Protein AF-A0A1R2AS81-F1 (afdb_monomer)

Secondary structure (DSSP, 8-state):
----SSTT--SPP-EEETTTTT-EE-HHHHHHHHHHHHHTT----EEEPPP---HHHHHHHHHHHHHHHHHHHHHHHHHHHHHHHHHHHHHHHHHHHHHHHHHHHHHHHHHHT-SS--HHHHHHHHHHHH----PPPP------------------------HHHHHHHH----PPPSS---EEEE-TTS-EEEE-

pLDDT: mean 86.18, std 10.72, range [48.91, 97.81]

Structure (mmCIF, N/CA/C/O backbone):
data_AF-A0A1R2AS81-F1
#
_entry.id   AF-A0A1R2AS81-F1
#
loop_
_atom_site.group_PDB
_atom_site.id
_atom_site.type_symbol
_atom_site.label_atom_id
_atom_site.label_alt_id
_atom_site.label_comp_id
_atom_site.label_asym_id
_atom_site.label_entity_id
_atom_site.label_seq_id
_atom_site.pdbx_PDB_ins_code
_atom_site.Cartn_x
_atom_site.Cartn_y
_atom_site.Cartn_z
_atom_site.occupancy
_atom_site.B_iso_or_equiv
_atom_site.auth_seq_id
_atom_site.auth_comp_id
_atom_site.auth_asym_id
_atom_site.auth_atom_id
_atom_site.pdbx_PDB_model_num
ATOM 1 N N . MET A 1 1 ? 16.088 2.622 -36.276 1.00 65.62 1 MET A N 1
ATOM 2 C CA . MET A 1 1 ? 16.623 1.760 -35.196 1.00 65.62 1 MET A CA 1
ATOM 3 C C . MET A 1 1 ? 17.604 0.795 -35.825 1.00 65.62 1 MET A C 1
ATOM 5 O O . MET A 1 1 ? 17.347 0.363 -36.943 1.00 65.62 1 MET A O 1
ATOM 9 N N . PHE A 1 2 ? 18.716 0.503 -35.151 1.00 79.81 2 PHE A N 1
ATOM 10 C CA . PHE A 1 2 ? 19.647 -0.520 -35.619 1.00 79.81 2 PHE A CA 1
ATOM 11 C C . PHE A 1 2 ? 18.946 -1.878 -35.665 1.00 79.81 2 PHE A C 1
ATOM 13 O O . PHE A 1 2 ? 18.106 -2.166 -34.812 1.00 79.81 2 PHE A O 1
ATOM 20 N N . LYS A 1 3 ? 19.275 -2.684 -36.672 1.00 89.62 3 LYS A N 1
ATOM 21 C CA . LYS A 1 3 ? 18.753 -4.041 -36.827 1.00 89.62 3 LYS A CA 1
ATOM 22 C C . LYS A 1 3 ? 19.855 -5.038 -36.509 1.00 89.62 3 LYS A C 1
ATOM 24 O O . LYS A 1 3 ? 21.033 -4.740 -36.710 1.00 89.62 3 LYS A O 1
ATOM 29 N N . CYS A 1 4 ? 19.469 -6.203 -36.002 1.00 92.19 4 CYS A N 1
ATOM 30 C CA . CYS A 1 4 ? 20.394 -7.319 -35.929 1.00 92.19 4 CYS A CA 1
ATOM 31 C C . CYS A 1 4 ? 20.852 -7.692 -37.350 1.00 92.19 4 CYS A C 1
ATOM 33 O O . CYS A 1 4 ? 20.060 -7.680 -38.289 1.00 92.19 4 CYS A O 1
ATOM 35 N N . SER A 1 5 ? 22.138 -7.998 -37.497 1.00 92.12 5 SER A N 1
ATOM 36 C CA . SER A 1 5 ? 22.782 -8.305 -38.781 1.00 92.12 5 SER A CA 1
ATOM 37 C C . SER A 1 5 ? 22.459 -9.717 -39.271 1.00 92.12 5 SER A C 1
ATOM 39 O O . SER A 1 5 ? 22.736 -10.058 -40.416 1.00 92.12 5 SER A O 1
ATOM 41 N N . THR A 1 6 ? 21.860 -10.547 -38.416 1.00 92.38 6 THR A N 1
ATOM 42 C CA . THR A 1 6 ? 21.381 -11.875 -38.792 1.00 92.38 6 THR A CA 1
ATOM 43 C C . THR A 1 6 ? 20.080 -11.759 -39.574 1.00 92.38 6 THR A C 1
ATOM 45 O O . THR A 1 6 ? 19.129 -11.102 -39.144 1.00 92.38 6 THR A O 1
ATOM 48 N N . PHE A 1 7 ? 20.036 -12.427 -40.726 1.00 90.62 7 PHE A N 1
ATOM 49 C CA . PHE A 1 7 ? 18.880 -12.440 -41.614 1.00 90.62 7 PHE A CA 1
ATOM 50 C C . PHE A 1 7 ? 17.597 -12.841 -40.865 1.00 90.62 7 PHE A C 1
ATOM 52 O O . PHE A 1 7 ? 17.599 -13.793 -40.089 1.00 90.62 7 PHE A O 1
ATOM 59 N N . LYS A 1 8 ? 16.506 -12.094 -41.091 1.00 90.56 8 LYS A N 1
ATOM 60 C CA . LYS A 1 8 ? 15.182 -12.264 -40.450 1.00 90.56 8 LYS A CA 1
ATOM 61 C C . LYS A 1 8 ? 15.131 -12.094 -38.920 1.00 90.56 8 LYS A C 1
ATOM 63 O O . LYS A 1 8 ? 14.069 -12.295 -38.336 1.00 90.56 8 LYS A O 1
ATOM 68 N N . CYS A 1 9 ? 16.205 -11.665 -38.257 1.00 93.06 9 CYS A N 1
ATOM 69 C CA . CYS A 1 9 ? 16.146 -11.357 -36.830 1.00 93.06 9 CYS A CA 1
ATOM 70 C C . CYS A 1 9 ? 15.523 -9.971 -36.583 1.00 93.06 9 CYS A C 1
ATOM 72 O O . CYS A 1 9 ? 16.004 -8.957 -37.093 1.00 93.06 9 CYS A O 1
ATOM 74 N N . LEU A 1 10 ? 14.452 -9.929 -35.784 1.00 91.81 10 LEU A N 1
ATOM 75 C CA . LEU A 1 10 ? 13.749 -8.695 -35.402 1.00 91.81 10 LEU A CA 1
ATOM 76 C C . LEU A 1 10 ? 14.168 -8.161 -34.024 1.00 91.81 10 LEU A C 1
ATOM 78 O O . LEU A 1 10 ? 13.753 -7.069 -33.638 1.00 91.81 10 LEU A O 1
ATOM 82 N N . GLU A 1 11 ? 14.978 -8.912 -33.275 1.00 92.12 11 GLU A N 1
ATOM 83 C CA . GLU A 1 11 ? 15.419 -8.491 -31.948 1.00 92.12 11 GLU A CA 1
ATOM 84 C C . GLU A 1 11 ? 16.391 -7.301 -32.032 1.00 92.12 11 GLU A C 1
ATOM 86 O O . GLU A 1 11 ? 17.233 -7.233 -32.939 1.00 92.12 11 GLU A O 1
ATOM 91 N N . PRO A 1 12 ? 16.317 -6.356 -31.076 1.00 89.19 12 PRO A N 1
ATOM 92 C CA . PRO A 1 12 ? 17.224 -5.223 -31.046 1.00 89.19 12 PRO A CA 1
ATOM 93 C C . PRO A 1 12 ? 18.659 -5.704 -30.786 1.00 89.19 12 PRO A C 1
ATOM 95 O O . PRO A 1 12 ? 18.894 -6.523 -29.889 1.00 89.19 12 PRO A O 1
ATOM 98 N N . PRO A 1 13 ? 19.647 -5.205 -31.544 1.00 91.75 13 PRO A N 1
ATOM 99 C CA . PRO A 1 13 ? 21.028 -5.558 -31.295 1.00 91.75 13 PRO A CA 1
ATOM 100 C C . PRO A 1 13 ? 21.522 -4.913 -29.997 1.00 91.75 13 PRO A C 1
ATOM 102 O O . PRO A 1 13 ? 21.168 -3.780 -29.670 1.00 91.75 13 PRO A O 1
ATOM 105 N N . ILE A 1 14 ? 22.385 -5.632 -29.286 1.00 91.44 14 ILE A N 1
ATOM 106 C CA . ILE A 1 14 ? 22.977 -5.213 -28.002 1.00 91.44 14 ILE A CA 1
ATOM 107 C C . ILE A 1 14 ? 24.510 -5.334 -27.985 1.00 91.44 14 ILE A C 1
ATOM 109 O O . ILE A 1 14 ? 25.175 -4.721 -27.147 1.00 91.44 14 ILE A O 1
ATOM 113 N N . LYS A 1 15 ? 25.077 -6.120 -28.908 1.00 92.69 15 LYS A N 1
ATOM 114 C CA . LYS A 1 15 ? 26.510 -6.388 -29.031 1.00 92.69 15 LYS A CA 1
ATOM 115 C C . LYS A 1 15 ? 26.978 -6.074 -30.445 1.00 92.69 15 LYS A C 1
ATOM 117 O O . LYS A 1 15 ? 26.226 -6.237 -31.402 1.00 92.69 15 LYS A O 1
ATOM 122 N N . GLN A 1 16 ? 28.224 -5.646 -30.557 1.00 93.88 16 GLN A N 1
ATOM 123 C CA . GLN A 1 16 ? 28.885 -5.307 -31.811 1.00 93.88 16 GLN A CA 1
ATOM 124 C C . GLN A 1 16 ? 30.166 -6.130 -31.938 1.00 93.88 16 GLN A C 1
ATOM 126 O O . GLN A 1 16 ? 30.978 -6.134 -31.012 1.00 93.88 16 GLN A O 1
ATOM 131 N N . CYS A 1 17 ? 30.347 -6.834 -33.055 1.00 93.44 17 CYS A N 1
ATOM 132 C CA . CYS A 1 17 ? 31.600 -7.528 -33.354 1.00 93.44 17 CYS A CA 1
ATOM 133 C C . CYS A 1 17 ? 32.583 -6.536 -33.980 1.00 93.44 17 CYS A C 1
ATOM 135 O O . CYS A 1 17 ? 32.295 -5.966 -35.031 1.00 93.44 17 CYS A O 1
ATOM 137 N N . SER A 1 18 ? 33.748 -6.324 -33.365 1.00 90.19 18 SER A N 1
ATOM 138 C CA . SER A 1 18 ? 34.731 -5.364 -33.890 1.00 90.19 18 SER A CA 1
ATOM 139 C C . SER A 1 18 ? 35.487 -5.861 -35.121 1.00 90.19 18 SER A C 1
ATOM 141 O O . SER A 1 18 ? 36.139 -5.065 -35.783 1.00 90.19 18 SER A O 1
ATOM 143 N N . ILE A 1 19 ? 35.426 -7.161 -35.415 1.00 90.69 19 ILE A N 1
ATOM 144 C CA . ILE A 1 19 ? 36.187 -7.789 -36.505 1.00 90.69 19 ILE A CA 1
ATOM 145 C C . ILE A 1 19 ? 35.316 -7.939 -37.759 1.00 90.69 19 ILE A C 1
ATOM 147 O O . ILE A 1 19 ? 35.759 -7.647 -38.867 1.00 90.69 19 ILE A O 1
ATOM 151 N N . CYS A 1 20 ? 34.032 -8.268 -37.603 1.00 89.44 20 CYS A N 1
ATOM 152 C CA . CYS A 1 20 ? 33.093 -8.392 -38.720 1.00 89.44 20 CYS A CA 1
ATOM 153 C C . CYS A 1 20 ? 32.466 -7.057 -39.124 1.00 89.44 20 CYS A C 1
ATOM 155 O O . CYS A 1 20 ? 31.246 -6.913 -39.074 1.00 89.44 20 CYS A O 1
ATOM 157 N N . ARG A 1 21 ? 33.293 -6.080 -39.522 1.00 85.81 21 ARG A N 1
ATOM 158 C CA . ARG A 1 21 ? 32.847 -4.753 -39.996 1.00 85.81 21 ARG A CA 1
ATOM 159 C C . ARG A 1 21 ? 31.787 -4.131 -39.087 1.00 85.81 21 ARG A C 1
ATOM 161 O O . ARG A 1 21 ? 30.775 -3.625 -39.565 1.00 85.81 21 ARG A O 1
ATOM 168 N N . GLU A 1 22 ? 31.995 -4.225 -37.775 1.00 84.75 22 GLU A N 1
ATOM 169 C CA . GLU A 1 22 ? 31.086 -3.618 -36.806 1.00 84.75 22 GLU A CA 1
ATOM 170 C C . GLU A 1 22 ? 29.649 -4.181 -36.824 1.00 84.75 22 GLU A C 1
ATOM 172 O O . GLU A 1 22 ? 28.707 -3.518 -36.383 1.00 84.75 22 GLU A O 1
ATOM 177 N N . ALA A 1 23 ? 29.468 -5.424 -37.282 1.00 91.19 23 ALA A N 1
ATOM 178 C CA . ALA A 1 23 ? 28.167 -6.078 -37.329 1.00 91.19 23 ALA A CA 1
ATOM 179 C C . ALA A 1 23 ? 27.506 -6.152 -35.940 1.00 91.19 23 ALA A C 1
ATOM 181 O O . ALA A 1 23 ? 28.130 -6.473 -34.921 1.00 91.19 23 ALA A O 1
ATOM 182 N N . LEU A 1 24 ? 26.210 -5.842 -35.919 1.00 93.50 24 LEU A N 1
ATOM 183 C CA . LEU A 1 24 ? 25.387 -5.705 -34.721 1.00 93.50 24 LEU A CA 1
ATOM 184 C C . LEU A 1 24 ? 24.537 -6.955 -34.494 1.00 93.50 24 LEU A C 1
ATOM 186 O O . LEU A 1 24 ? 23.825 -7.394 -35.397 1.00 93.50 24 LEU A O 1
ATOM 190 N N . PHE A 1 25 ? 24.544 -7.498 -33.280 1.00 93.75 25 PHE A N 1
ATOM 191 C CA . PHE A 1 25 ? 23.861 -8.747 -32.946 1.00 93.75 25 PHE A CA 1
ATOM 192 C C . PHE A 1 25 ? 23.022 -8.619 -31.672 1.00 93.75 25 PHE A C 1
ATOM 194 O O . PHE A 1 25 ? 23.404 -7.941 -30.712 1.00 93.75 25 PHE A O 1
ATOM 201 N N . CYS A 1 26 ? 21.857 -9.275 -31.654 1.00 94.56 26 CYS A N 1
ATOM 202 C CA . CYS A 1 26 ? 21.110 -9.512 -30.418 1.00 94.56 26 CYS A CA 1
ATOM 203 C C . CYS A 1 26 ? 21.796 -10.610 -29.584 1.00 94.56 26 CYS A C 1
ATOM 205 O O . CYS A 1 26 ? 22.749 -11.245 -30.044 1.00 94.56 26 CYS A O 1
ATOM 207 N N . ASN A 1 27 ? 21.317 -10.872 -28.363 1.00 92.81 27 ASN A N 1
ATOM 208 C CA . ASN A 1 27 ? 21.896 -11.912 -27.501 1.00 92.81 27 ASN A CA 1
ATOM 209 C C . ASN A 1 27 ? 21.927 -13.290 -28.180 1.00 92.81 27 ASN A C 1
ATOM 211 O O . ASN A 1 27 ? 22.965 -13.946 -28.154 1.00 92.81 27 ASN A O 1
ATOM 215 N N . LYS A 1 28 ? 20.826 -13.692 -28.827 1.00 94.56 28 LYS A N 1
ATOM 216 C CA . LYS A 1 28 ? 20.700 -15.002 -29.485 1.00 94.56 28 LYS A CA 1
ATOM 217 C C . LYS A 1 28 ? 21.646 -15.127 -30.676 1.00 94.56 28 LYS A C 1
ATOM 219 O O . LYS A 1 28 ? 22.467 -16.034 -30.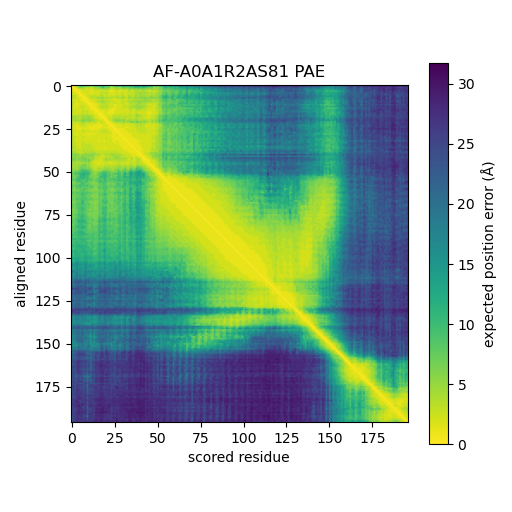741 1.00 94.56 28 LYS A O 1
ATOM 224 N N . CYS A 1 29 ? 21.595 -14.153 -31.578 1.00 95.69 29 CYS A N 1
ATOM 225 C CA . CYS A 1 29 ? 22.422 -14.137 -32.779 1.00 95.69 29 CYS A CA 1
ATOM 226 C C . CYS A 1 29 ? 23.917 -13.960 -32.490 1.00 95.69 29 CYS A C 1
ATOM 228 O O . CYS A 1 29 ? 24.741 -14.340 -33.314 1.00 95.69 29 CYS A O 1
ATOM 230 N N . THR A 1 30 ? 24.281 -13.424 -31.319 1.00 93.44 30 THR A N 1
ATOM 231 C CA . THR A 1 30 ? 25.682 -13.371 -30.882 1.00 93.44 30 THR A CA 1
ATOM 232 C C . THR A 1 30 ? 26.263 -14.773 -30.706 1.00 93.44 30 THR A C 1
ATOM 234 O O . THR A 1 30 ? 27.430 -14.965 -31.018 1.00 93.44 30 THR A O 1
ATOM 237 N N . ILE A 1 31 ? 25.484 -15.737 -30.203 1.00 93.31 31 ILE A N 1
ATOM 238 C CA . ILE A 1 31 ? 25.955 -17.116 -29.988 1.00 93.31 31 ILE A CA 1
ATOM 239 C C . ILE A 1 31 ? 26.241 -17.768 -31.342 1.00 93.31 31 ILE A C 1
ATOM 241 O O . ILE A 1 31 ? 27.374 -18.138 -31.604 1.00 93.31 31 ILE A O 1
ATOM 245 N N . ILE A 1 32 ? 25.265 -17.732 -32.253 1.00 94.12 32 ILE A N 1
ATOM 246 C CA . ILE A 1 32 ? 25.407 -18.265 -33.619 1.00 94.12 32 ILE A CA 1
ATOM 247 C C . ILE A 1 32 ? 26.613 -17.640 -34.336 1.00 94.12 32 ILE A C 1
ATOM 249 O O . ILE A 1 32 ? 27.376 -18.307 -35.027 1.00 94.12 32 ILE A O 1
ATOM 253 N N . HIS A 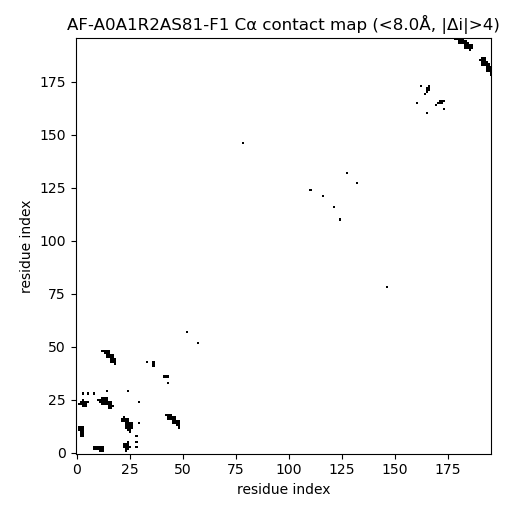1 33 ? 26.806 -16.330 -34.169 1.00 94.06 33 HIS A N 1
ATOM 254 C CA . HIS A 1 33 ? 27.932 -15.641 -34.784 1.00 94.06 33 HIS A CA 1
ATOM 255 C C . HIS A 1 33 ? 29.284 -16.019 -34.157 1.00 94.06 33 HIS A C 1
ATOM 257 O O . HIS A 1 33 ? 30.285 -16.060 -34.870 1.00 94.06 33 HIS A O 1
ATOM 263 N N . LYS A 1 34 ? 29.327 -16.310 -32.850 1.00 92.50 34 LYS A N 1
ATOM 264 C CA . LYS A 1 34 ? 30.527 -16.835 -32.183 1.00 92.50 34 LYS A CA 1
ATOM 265 C C . LYS A 1 34 ? 30.913 -18.197 -32.735 1.00 92.50 34 LYS A C 1
ATOM 267 O O . LYS A 1 34 ? 32.087 -18.391 -33.023 1.00 92.50 34 LYS A O 1
ATOM 272 N N . ASP A 1 35 ? 29.945 -19.090 -32.908 1.00 94.06 35 ASP A N 1
ATOM 273 C CA . ASP A 1 35 ? 30.190 -20.445 -33.410 1.00 94.06 35 ASP A CA 1
ATOM 274 C C . ASP A 1 35 ? 30.838 -20.395 -34.799 1.00 94.06 35 ASP A C 1
ATOM 276 O O . ASP A 1 35 ? 31.859 -21.035 -35.032 1.00 94.06 35 ASP A O 1
ATOM 280 N N . LYS A 1 36 ? 30.364 -19.490 -35.665 1.00 93.75 36 LYS A N 1
ATOM 281 C CA . LYS A 1 36 ? 30.992 -19.227 -36.966 1.00 93.75 36 LYS A CA 1
ATOM 282 C C . LYS A 1 36 ? 32.462 -18.789 -36.854 1.00 93.75 36 LYS A C 1
ATOM 284 O O . LYS A 1 36 ? 33.307 -19.273 -37.600 1.00 93.75 36 LYS A O 1
ATOM 289 N N . HIS A 1 37 ? 32.789 -17.888 -35.926 1.00 93.56 37 HIS A N 1
ATOM 290 C CA . HIS A 1 37 ? 34.184 -17.493 -35.695 1.00 93.56 37 HIS A CA 1
ATOM 291 C C . HIS A 1 37 ? 35.048 -18.652 -35.171 1.00 93.56 37 HIS A C 1
ATOM 293 O O . HIS A 1 37 ? 36.219 -18.750 -35.540 1.00 93.56 37 HIS A O 1
ATOM 299 N N . PHE A 1 38 ? 34.483 -19.529 -34.332 1.00 91.94 38 PHE A N 1
ATOM 300 C CA . PHE A 1 38 ? 35.168 -20.730 -33.850 1.00 91.94 38 PHE A CA 1
ATOM 301 C C . PHE A 1 38 ? 35.465 -21.715 -34.987 1.00 91.94 38 PHE A C 1
ATOM 303 O O . PHE A 1 38 ? 36.594 -22.198 -35.077 1.00 91.94 38 PHE A O 1
ATOM 310 N N . GLU A 1 39 ? 34.499 -21.967 -35.873 1.00 94.00 39 GLU A N 1
ATOM 311 C CA . GLU A 1 39 ? 34.669 -22.826 -37.054 1.00 94.00 39 GLU A CA 1
ATOM 312 C C . GLU A 1 39 ? 35.743 -22.282 -38.005 1.00 94.00 39 GLU A C 1
ATOM 314 O O . GLU A 1 39 ? 36.623 -23.017 -38.452 1.00 94.00 39 GLU A O 1
ATOM 319 N N . GLU A 1 40 ? 35.728 -20.971 -38.254 1.00 93.44 40 GLU A N 1
ATOM 320 C CA . GLU A 1 40 ? 36.695 -20.287 -39.121 1.00 93.44 40 GLU A CA 1
ATOM 321 C C . GLU A 1 40 ? 38.058 -20.048 -38.437 1.00 93.44 40 GLU A C 1
ATOM 323 O O . GLU A 1 40 ? 38.982 -19.533 -39.066 1.00 93.44 40 GLU A O 1
ATOM 328 N N . LYS A 1 41 ? 38.202 -20.408 -37.151 1.00 92.44 41 LYS A N 1
ATOM 329 C CA . LYS A 1 41 ? 39.384 -20.149 -36.303 1.00 92.44 41 LYS A CA 1
ATOM 330 C C . LYS A 1 41 ? 39.830 -18.683 -36.316 1.00 92.44 41 LYS A C 1
ATOM 332 O O . LYS A 1 41 ? 41.020 -18.376 -36.220 1.00 92.44 41 LYS A O 1
ATOM 337 N N . THR A 1 42 ? 38.878 -17.762 -36.418 1.00 93.12 42 THR A N 1
ATOM 338 C CA . THR A 1 42 ? 39.148 -16.324 -36.417 1.00 93.12 42 THR A CA 1
ATOM 339 C C . THR A 1 42 ? 38.947 -15.739 -35.022 1.00 93.12 42 THR A C 1
ATOM 341 O O . THR A 1 42 ? 38.071 -16.149 -34.261 1.00 93.12 42 THR A O 1
ATOM 344 N N . GLN A 1 43 ? 39.771 -14.753 -34.663 1.00 89.81 43 GLN A N 1
ATOM 345 C CA . GLN A 1 43 ? 39.570 -14.011 -33.420 1.00 89.81 43 GLN A CA 1
ATOM 346 C C . GLN A 1 43 ? 38.287 -13.176 -33.509 1.00 89.81 43 GLN A C 1
ATOM 348 O O . GLN A 1 43 ? 37.917 -12.685 -34.576 1.00 89.81 43 GLN A O 1
ATOM 353 N N . PHE A 1 44 ? 37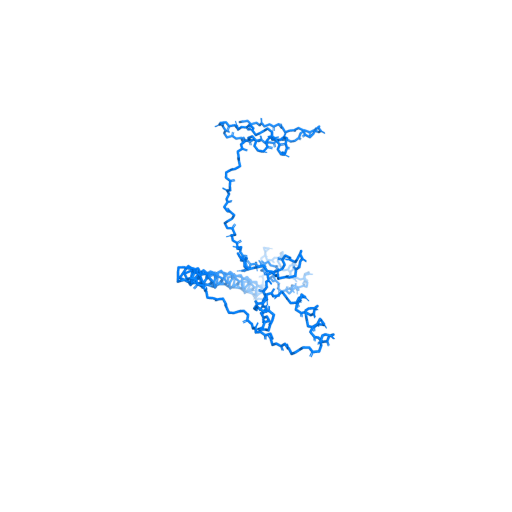.625 -12.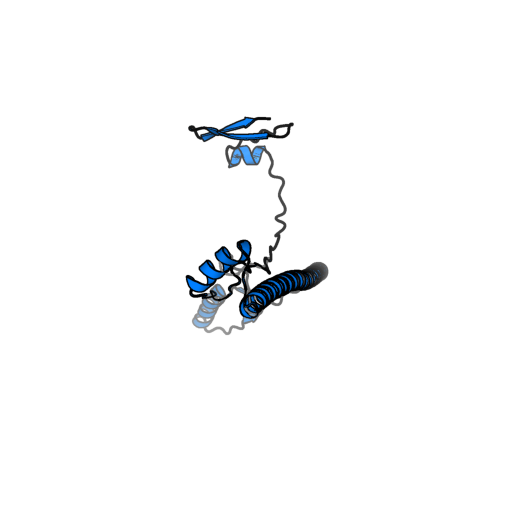977 -32.371 1.00 88.50 44 PHE A N 1
ATOM 354 C CA . PHE A 1 44 ? 36.456 -12.110 -32.260 1.00 88.50 44 PHE A CA 1
ATOM 355 C C . PHE A 1 44 ? 36.492 -11.326 -30.948 1.00 88.50 44 PHE A C 1
ATOM 357 O O . PHE A 1 44 ? 36.893 -11.839 -29.905 1.00 88.50 44 PHE A O 1
ATOM 364 N N . ILE A 1 45 ? 36.027 -10.076 -30.986 1.00 90.12 45 ILE A N 1
ATOM 365 C CA . ILE A 1 45 ? 35.818 -9.257 -29.788 1.00 90.12 45 ILE A CA 1
ATOM 366 C C . ILE A 1 45 ? 34.428 -8.639 -29.890 1.00 90.12 45 ILE A C 1
ATOM 368 O O . ILE A 1 45 ? 34.129 -7.878 -30.813 1.00 90.12 45 ILE A O 1
ATOM 372 N N . PHE A 1 46 ? 33.574 -8.964 -28.920 1.00 89.62 46 PHE A N 1
ATOM 373 C CA . PHE A 1 46 ? 32.267 -8.334 -28.785 1.00 89.62 46 PHE A CA 1
ATOM 374 C C . PHE A 1 46 ? 32.354 -7.159 -27.825 1.00 89.62 46 PHE A C 1
ATOM 376 O O . PHE A 1 46 ? 32.714 -7.322 -26.660 1.00 89.62 46 PHE A O 1
ATOM 383 N N . LYS A 1 47 ? 31.960 -5.983 -28.303 1.00 90.31 47 LYS A N 1
ATOM 384 C CA . LYS A 1 47 ? 31.788 -4.784 -27.482 1.00 90.31 47 LYS A CA 1
ATOM 385 C C . LYS A 1 47 ? 30.302 -4.547 -27.230 1.00 90.31 47 LYS A C 1
ATOM 387 O O . LYS A 1 47 ? 29.455 -4.901 -28.054 1.00 90.31 47 LYS A O 1
ATOM 392 N N . SER A 1 48 ? 29.973 -3.967 -26.079 1.00 86.56 48 SER A N 1
ATOM 393 C CA . SER A 1 48 ? 28.621 -3.473 -25.825 1.00 86.56 48 SER A CA 1
ATOM 394 C C . SER A 1 48 ? 28.342 -2.269 -26.718 1.00 86.56 48 SER A C 1
ATOM 396 O O . SER A 1 48 ? 29.196 -1.395 -26.892 1.00 86.56 48 SER A O 1
ATOM 398 N N . ILE A 1 49 ? 27.141 -2.217 -27.293 1.00 85.94 49 ILE A N 1
ATOM 399 C CA . ILE A 1 49 ? 26.732 -1.061 -28.087 1.00 85.94 49 ILE A CA 1
ATOM 400 C C . ILE A 1 49 ? 26.503 0.106 -27.127 1.00 85.94 49 ILE A C 1
ATOM 402 O O . ILE A 1 49 ? 25.641 0.046 -26.249 1.00 85.94 49 ILE A O 1
ATOM 406 N N . LYS A 1 50 ? 27.271 1.182 -27.298 1.00 79.19 50 LYS A N 1
ATOM 407 C CA . LYS A 1 50 ? 27.036 2.441 -26.591 1.00 79.19 50 LYS A CA 1
ATOM 408 C C . LYS A 1 50 ? 26.096 3.296 -27.430 1.00 79.19 50 LYS A C 1
ATOM 410 O O . LYS A 1 50 ? 26.437 3.696 -28.540 1.00 79.19 50 LYS A O 1
ATOM 415 N N . PHE A 1 51 ? 24.910 3.581 -26.903 1.00 75.56 51 PHE A N 1
ATOM 416 C CA . PHE A 1 51 ? 23.962 4.479 -27.554 1.00 75.56 51 PHE A CA 1
ATOM 417 C C . PHE A 1 51 ? 24.120 5.889 -27.002 1.00 75.56 51 PHE A C 1
ATOM 419 O O . PHE A 1 51 ? 23.840 6.141 -25.832 1.00 75.56 51 PHE A O 1
ATOM 426 N N . ASN A 1 52 ? 24.495 6.823 -27.869 1.00 79.88 52 ASN A N 1
ATOM 427 C CA . ASN A 1 52 ? 24.414 8.240 -27.551 1.00 79.88 52 ASN A CA 1
ATOM 428 C C . ASN A 1 52 ? 23.028 8.747 -27.958 1.00 79.88 52 ASN A C 1
ATOM 430 O O . ASN A 1 52 ? 22.682 8.787 -29.140 1.00 79.88 52 ASN A O 1
ATOM 434 N N . LEU A 1 53 ? 22.207 9.111 -26.974 1.00 80.75 53 LEU A N 1
ATOM 435 C CA . LEU A 1 53 ? 20.969 9.836 -27.244 1.00 80.75 53 LEU A CA 1
ATOM 436 C C . LEU A 1 53 ? 21.310 11.246 -27.735 1.00 80.75 53 LEU A C 1
ATOM 438 O O . LEU A 1 53 ? 22.238 11.879 -27.231 1.00 80.75 53 LEU A O 1
ATOM 442 N N . SER A 1 54 ? 20.531 11.766 -28.686 1.00 89.88 54 SER A N 1
ATOM 443 C CA . SER A 1 54 ? 20.631 13.182 -29.043 1.00 89.88 54 SER A CA 1
ATOM 444 C C . SER A 1 54 ? 20.331 14.053 -27.820 1.00 89.88 54 SER A C 1
ATOM 446 O O . SER A 1 54 ? 19.530 13.663 -26.963 1.00 89.88 54 SER A O 1
ATOM 448 N N . LYS A 1 55 ? 20.927 15.254 -27.753 1.00 92.31 55 LYS A N 1
ATOM 449 C CA . LYS A 1 55 ? 20.707 16.201 -26.642 1.00 92.31 55 LYS A CA 1
ATOM 450 C C . LYS A 1 55 ? 19.211 16.394 -26.357 1.00 92.31 55 LYS A C 1
ATOM 452 O O . LYS A 1 55 ? 18.791 16.260 -25.215 1.00 92.31 55 LYS A O 1
ATOM 457 N N . ALA A 1 56 ? 18.395 16.573 -27.400 1.00 91.38 56 ALA A N 1
ATOM 458 C CA . ALA A 1 56 ? 16.943 16.717 -27.280 1.00 91.38 56 ALA A CA 1
ATOM 459 C C . ALA A 1 56 ? 16.250 15.497 -26.639 1.00 91.38 56 ALA A C 1
ATOM 461 O O . ALA A 1 56 ? 15.418 15.651 -25.743 1.00 91.38 56 ALA A O 1
ATOM 462 N N . ARG A 1 57 ? 16.602 14.269 -27.054 1.00 88.25 57 ARG A N 1
ATOM 463 C CA . ARG A 1 57 ? 16.021 13.040 -26.481 1.00 88.25 57 ARG A CA 1
ATOM 464 C C . ARG A 1 57 ? 16.451 12.831 -25.035 1.00 88.25 57 ARG A C 1
ATOM 466 O O . ARG A 1 57 ? 15.636 12.398 -24.226 1.00 88.25 57 ARG A O 1
ATOM 473 N N . LEU A 1 58 ? 17.703 13.149 -24.713 1.00 91.44 58 LEU A N 1
ATOM 474 C CA . LEU A 1 58 ? 18.220 13.058 -23.353 1.00 91.44 58 LEU A CA 1
ATOM 475 C C . LEU A 1 58 ? 17.526 14.064 -22.425 1.00 91.44 58 LEU A C 1
ATOM 477 O O . LEU A 1 58 ? 17.119 13.689 -21.329 1.00 91.44 58 LEU A O 1
ATOM 481 N N . THR A 1 59 ? 17.328 15.308 -22.874 1.00 93.81 59 THR A N 1
ATOM 482 C CA . THR A 1 59 ? 16.569 16.324 -22.128 1.00 93.81 59 THR A CA 1
ATOM 483 C C . THR A 1 59 ? 15.134 15.868 -21.877 1.00 93.81 59 THR A C 1
ATOM 485 O O . THR A 1 59 ? 14.671 15.919 -20.742 1.00 93.81 59 THR A O 1
ATOM 488 N N . ARG A 1 60 ? 14.447 15.334 -22.897 1.00 92.38 60 ARG A N 1
ATOM 489 C CA . ARG A 1 60 ? 13.086 14.797 -22.738 1.00 92.38 60 ARG A CA 1
ATOM 490 C C . ARG A 1 60 ? 13.031 13.643 -21.737 1.00 92.38 60 ARG A C 1
ATOM 492 O O . ARG A 1 60 ? 12.163 13.633 -20.874 1.00 92.38 60 ARG A O 1
ATOM 499 N N . LEU A 1 61 ? 13.967 12.696 -21.823 1.00 87.81 61 LEU A N 1
ATOM 500 C CA . LEU A 1 61 ? 14.054 11.584 -20.876 1.00 87.81 61 LEU A CA 1
ATOM 501 C C . LEU A 1 61 ? 14.236 12.088 -19.438 1.00 87.81 61 LEU A C 1
ATOM 503 O O . LEU A 1 61 ? 13.529 11.639 -18.544 1.00 87.81 61 LEU A O 1
ATOM 507 N N . ARG A 1 62 ? 15.151 13.039 -19.221 1.00 94.94 62 ARG A N 1
ATOM 508 C CA . ARG A 1 62 ? 15.404 13.627 -17.898 1.00 94.94 62 ARG A CA 1
ATOM 509 C C . ARG A 1 62 ? 14.176 14.340 -17.340 1.00 94.94 62 ARG A C 1
ATOM 511 O O . ARG A 1 62 ? 13.872 14.159 -16.166 1.00 94.94 62 ARG A O 1
ATOM 518 N N . ASN A 1 63 ? 13.458 15.093 -18.172 1.00 94.00 63 ASN A N 1
ATOM 519 C CA . ASN A 1 63 ? 12.226 15.765 -17.760 1.00 94.00 63 ASN A CA 1
ATOM 520 C C . ASN A 1 63 ? 11.146 14.754 -17.356 1.00 94.00 63 ASN A C 1
ATOM 522 O O . ASN A 1 63 ? 10.580 14.887 -16.277 1.00 94.00 63 ASN A O 1
ATOM 526 N N . ASN A 1 64 ? 10.942 13.701 -18.153 1.00 91.88 64 ASN A N 1
ATOM 527 C CA . ASN A 1 64 ? 9.986 12.642 -17.824 1.00 91.88 64 ASN A CA 1
ATOM 528 C C . ASN A 1 64 ? 10.360 11.918 -16.522 1.00 91.88 64 ASN A C 1
ATOM 530 O O . ASN A 1 64 ? 9.501 11.669 -15.686 1.00 91.88 64 ASN A O 1
ATOM 534 N N . ILE A 1 65 ? 11.643 11.590 -16.325 1.00 93.00 65 ILE A N 1
ATOM 535 C CA . ILE A 1 65 ? 12.116 10.966 -15.079 1.00 93.00 65 ILE A CA 1
ATOM 536 C C . ILE A 1 65 ? 11.840 11.886 -13.886 1.00 93.00 65 ILE A C 1
ATOM 538 O O . ILE A 1 65 ? 11.344 11.420 -12.865 1.00 93.00 65 ILE A O 1
ATOM 542 N N . LYS A 1 66 ? 12.123 13.187 -14.015 1.00 97.00 66 LYS A N 1
ATOM 543 C CA . LYS A 1 66 ? 11.851 14.168 -12.958 1.00 97.00 66 LYS A CA 1
ATOM 544 C C . LYS A 1 66 ? 10.362 14.215 -12.608 1.00 97.00 66 LYS A C 1
ATOM 546 O O . LYS A 1 66 ? 10.021 14.205 -11.431 1.00 97.00 66 LYS A O 1
ATOM 551 N N . GLU A 1 67 ? 9.492 14.226 -13.612 1.00 94.44 67 GLU A N 1
ATOM 552 C CA . GLU A 1 67 ? 8.039 14.198 -13.426 1.00 94.44 67 GLU A CA 1
ATOM 553 C C . GLU A 1 67 ? 7.574 12.906 -12.739 1.00 94.44 67 GLU A C 1
ATOM 555 O O . GLU A 1 67 ? 6.810 12.961 -11.777 1.00 94.44 67 GLU A O 1
ATOM 560 N N . PHE A 1 68 ? 8.099 11.745 -13.146 1.00 93.12 68 PHE A N 1
ATOM 561 C CA . PHE A 1 68 ? 7.796 10.479 -12.476 1.00 93.12 68 PHE A CA 1
ATOM 562 C C . PHE A 1 68 ? 8.222 10.477 -11.008 1.00 93.12 68 PHE A C 1
ATOM 564 O O . PHE A 1 68 ? 7.458 10.012 -10.167 1.00 93.12 68 PHE A O 1
ATOM 571 N N . ILE A 1 69 ? 9.397 11.021 -10.680 1.00 95.25 69 ILE A N 1
ATOM 572 C CA . ILE A 1 69 ? 9.850 11.140 -9.287 1.00 95.25 69 ILE A CA 1
ATOM 573 C C . ILE A 1 69 ? 8.884 12.017 -8.481 1.00 95.25 69 ILE A C 1
ATOM 575 O O . ILE A 1 69 ? 8.484 11.626 -7.387 1.00 95.25 69 ILE A O 1
ATOM 579 N N . ILE A 1 70 ? 8.459 13.160 -9.029 1.00 96.25 70 ILE A N 1
ATOM 580 C CA . ILE A 1 70 ? 7.479 14.043 -8.375 1.00 96.25 70 ILE A CA 1
ATOM 581 C C . ILE A 1 70 ? 6.165 13.294 -8.116 1.00 96.25 70 ILE A C 1
ATOM 583 O O . ILE A 1 70 ? 5.643 13.339 -7.004 1.00 96.25 70 ILE A O 1
ATOM 587 N N . ASN A 1 71 ? 5.658 12.557 -9.106 1.00 93.06 71 ASN A N 1
ATOM 588 C CA . ASN A 1 71 ? 4.421 11.787 -8.972 1.00 93.06 71 ASN A CA 1
ATOM 589 C C . ASN A 1 71 ? 4.542 10.660 -7.935 1.00 93.06 71 ASN A C 1
ATOM 591 O O . ASN A 1 71 ? 3.603 10.421 -7.177 1.00 93.06 71 ASN A O 1
ATOM 595 N N . ILE A 1 72 ? 5.699 9.997 -7.856 1.00 92.00 72 ILE A N 1
ATOM 596 C CA . ILE A 1 72 ? 5.981 8.982 -6.832 1.00 92.00 72 ILE A CA 1
ATOM 597 C C . ILE A 1 72 ? 5.963 9.608 -5.432 1.00 92.00 72 ILE A C 1
ATOM 599 O O . ILE A 1 72 ? 5.337 9.055 -4.528 1.00 92.00 72 ILE A O 1
ATOM 603 N N . GLU A 1 73 ? 6.599 10.764 -5.238 1.00 96.31 73 GLU A N 1
ATOM 604 C CA . GLU A 1 73 ? 6.592 11.451 -3.940 1.00 96.31 73 GLU A CA 1
ATOM 605 C C . GLU A 1 73 ? 5.193 11.953 -3.555 1.00 96.31 73 GLU A C 1
ATOM 607 O O . GLU A 1 73 ? 4.770 11.806 -2.406 1.00 96.31 73 GLU A O 1
ATOM 612 N N . LEU A 1 74 ? 4.416 12.463 -4.515 1.00 94.81 74 LEU A N 1
ATOM 613 C CA . LEU A 1 74 ? 3.006 12.796 -4.293 1.00 94.81 74 LEU A CA 1
ATOM 614 C C . LEU A 1 74 ? 2.196 11.568 -3.863 1.00 94.81 74 LEU A C 1
ATOM 616 O O . LEU A 1 74 ? 1.427 11.652 -2.904 1.00 94.81 74 LEU A O 1
ATOM 620 N N . GLN A 1 75 ? 2.400 10.419 -4.511 1.00 92.25 75 GLN A N 1
ATOM 621 C CA . GLN A 1 75 ? 1.712 9.185 -4.145 1.00 92.25 75 GLN A CA 1
ATOM 622 C C . GLN A 1 75 ? 2.082 8.725 -2.731 1.00 92.25 75 GLN A C 1
ATOM 624 O O . GLN A 1 75 ? 1.191 8.363 -1.965 1.00 92.25 75 GLN A O 1
ATOM 629 N N . LYS A 1 76 ? 3.362 8.795 -2.340 1.00 94.00 76 LYS A N 1
ATOM 630 C CA . LYS A 1 76 ? 3.801 8.483 -0.966 1.00 94.00 76 LYS A CA 1
ATOM 631 C C . LYS A 1 76 ? 3.087 9.368 0.056 1.00 94.00 76 LYS A C 1
ATOM 633 O O . LYS A 1 76 ? 2.557 8.860 1.041 1.00 94.00 76 LYS A O 1
ATOM 638 N N . ASN A 1 77 ? 2.989 10.670 -0.212 1.00 95.44 77 ASN A N 1
ATOM 639 C CA . ASN A 1 77 ? 2.273 11.604 0.659 1.00 95.44 77 ASN A CA 1
ATOM 640 C C . ASN A 1 77 ? 0.773 11.295 0.756 1.00 95.44 77 ASN A C 1
ATOM 642 O O . ASN A 1 77 ? 0.192 11.401 1.835 1.00 95.44 77 ASN A O 1
ATOM 646 N N . ASN A 1 78 ? 0.137 10.893 -0.345 1.00 91.38 78 ASN A N 1
ATOM 647 C CA . ASN A 1 78 ? -1.271 10.495 -0.340 1.00 91.38 78 ASN A CA 1
ATOM 648 C C . ASN A 1 78 ? -1.497 9.220 0.482 1.00 91.38 78 ASN A C 1
ATOM 650 O O . ASN A 1 78 ? -2.424 9.181 1.287 1.00 91.38 78 ASN A O 1
ATOM 654 N N . ILE A 1 79 ? -0.616 8.224 0.351 1.00 90.50 79 ILE A N 1
ATOM 655 C CA . ILE A 1 79 ? -0.662 6.996 1.157 1.00 90.50 79 ILE A CA 1
ATOM 656 C C . ILE A 1 79 ? -0.564 7.330 2.651 1.00 90.50 79 ILE A C 1
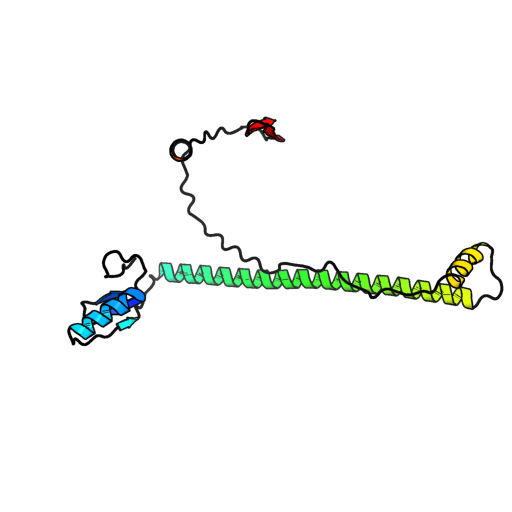ATOM 658 O O . ILE A 1 79 ? -1.369 6.841 3.439 1.00 90.50 79 ILE A O 1
ATOM 662 N N . ILE A 1 80 ? 0.369 8.206 3.039 1.00 94.00 80 ILE A N 1
ATOM 663 C CA . ILE A 1 80 ? 0.523 8.644 4.436 1.00 94.00 80 ILE A CA 1
ATOM 664 C C . ILE A 1 80 ? -0.758 9.321 4.942 1.00 94.00 80 ILE A C 1
ATOM 666 O O . ILE A 1 80 ? -1.224 9.021 6.040 1.00 94.00 80 ILE A O 1
ATOM 670 N N . LYS A 1 81 ? -1.362 10.209 4.143 1.00 93.38 81 LYS A N 1
ATOM 671 C CA . LYS A 1 81 ? -2.612 10.892 4.514 1.00 93.38 81 LYS A CA 1
ATOM 672 C C . LYS A 1 81 ? -3.762 9.911 4.744 1.00 93.38 81 LYS A C 1
ATOM 674 O O . LYS A 1 81 ? -4.488 10.067 5.723 1.00 93.38 81 LYS A O 1
ATOM 679 N N . GLU A 1 82 ? -3.925 8.915 3.877 1.00 91.06 82 GLU A N 1
ATOM 680 C CA . GLU A 1 82 ? -4.969 7.896 4.041 1.00 91.06 82 GLU A CA 1
ATOM 681 C C . GLU A 1 82 ? -4.703 6.989 5.247 1.00 91.06 82 GLU A C 1
ATOM 683 O O . GLU A 1 82 ? -5.613 6.744 6.038 1.00 91.06 82 GLU A O 1
ATOM 688 N N . ALA A 1 83 ? -3.451 6.584 5.474 1.00 91.12 83 ALA A N 1
ATOM 689 C CA . ALA A 1 83 ? -3.074 5.809 6.655 1.00 91.12 83 ALA A CA 1
ATOM 690 C C . ALA A 1 83 ? -3.418 6.549 7.962 1.00 91.12 83 ALA A C 1
ATOM 692 O O . ALA A 1 83 ? 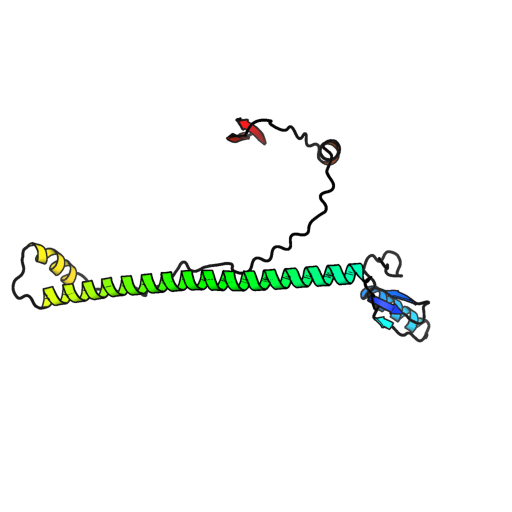-3.990 5.959 8.877 1.00 91.12 83 ALA A O 1
ATOM 693 N N . ILE A 1 84 ? -3.157 7.861 8.030 1.00 94.19 84 ILE A N 1
ATOM 694 C CA . ILE A 1 84 ? -3.514 8.693 9.191 1.00 94.19 84 ILE A CA 1
ATOM 695 C C . ILE A 1 84 ? -5.032 8.731 9.412 1.00 94.19 84 ILE A C 1
ATOM 697 O O . ILE A 1 84 ? -5.485 8.696 10.557 1.00 94.19 84 ILE A O 1
ATOM 701 N N . LYS A 1 85 ? -5.842 8.805 8.348 1.00 90.06 85 LYS A N 1
ATOM 702 C CA . LYS A 1 85 ? -7.311 8.781 8.475 1.00 90.06 85 LYS A CA 1
ATOM 703 C C . LYS A 1 85 ? -7.802 7.451 9.040 1.00 90.06 85 LYS A C 1
ATOM 705 O O . LYS A 1 85 ? -8.641 7.454 9.939 1.00 90.06 85 LYS A O 1
ATOM 710 N N . ILE A 1 86 ? -7.266 6.336 8.543 1.00 90.44 86 ILE A N 1
ATOM 711 C CA . ILE A 1 86 ? -7.608 4.994 9.030 1.00 90.44 86 ILE A CA 1
ATOM 712 C C . ILE A 1 86 ? -7.209 4.852 10.500 1.00 90.44 86 ILE A C 1
ATOM 714 O O . ILE A 1 86 ? -8.030 4.426 11.307 1.00 90.44 86 ILE A O 1
ATOM 718 N N . HIS A 1 87 ? -6.003 5.285 10.872 1.00 92.06 87 HIS A N 1
ATOM 719 C CA . HIS A 1 87 ? -5.543 5.257 12.261 1.00 92.06 87 HIS A CA 1
ATOM 720 C C . HIS A 1 87 ? -6.490 6.023 13.195 1.00 92.06 87 HIS A C 1
ATOM 722 O O . HIS A 1 87 ? -6.961 5.464 14.180 1.00 92.06 87 HIS A O 1
ATOM 728 N N . LYS A 1 88 ? -6.889 7.247 12.823 1.00 92.81 88 LYS A N 1
ATOM 729 C CA . LYS A 1 88 ? -7.868 8.032 13.595 1.00 92.81 88 LYS A CA 1
ATOM 730 C C . LYS A 1 88 ? -9.219 7.331 13.741 1.00 92.81 88 LYS A C 1
ATOM 732 O O . LYS A 1 88 ? -9.856 7.449 14.785 1.00 92.81 88 LYS A O 1
ATOM 737 N N . LYS A 1 89 ? -9.675 6.622 12.703 1.00 90.69 89 LYS A N 1
ATOM 738 C CA . LYS A 1 89 ? -10.919 5.842 12.756 1.00 90.69 89 LYS A CA 1
ATOM 739 C C . LYS A 1 89 ? -10.799 4.689 13.753 1.00 90.69 89 LYS A C 1
ATOM 741 O O . LYS A 1 89 ? -11.707 4.506 14.557 1.00 90.69 89 LYS A O 1
ATOM 746 N N . ILE A 1 90 ? -9.683 3.959 13.728 1.00 91.62 90 ILE A N 1
ATOM 747 C CA . ILE A 1 90 ? -9.400 2.879 14.684 1.00 91.62 90 ILE A CA 1
ATOM 748 C C . ILE A 1 90 ? -9.369 3.432 16.111 1.00 91.62 90 ILE A C 1
ATOM 750 O O . ILE A 1 90 ? -10.056 2.900 16.978 1.00 91.62 90 ILE A O 1
ATOM 754 N N . ASP A 1 91 ? -8.658 4.537 16.345 1.00 94.25 91 ASP A N 1
ATOM 755 C CA . ASP A 1 91 ? -8.580 5.169 17.666 1.00 94.25 91 ASP A CA 1
ATOM 756 C C . ASP A 1 91 ? -9.962 5.563 18.195 1.00 94.25 91 ASP A C 1
ATOM 758 O O . ASP A 1 91 ? -10.267 5.359 19.370 1.00 94.25 91 ASP A O 1
ATOM 762 N N . TYR A 1 92 ? -10.813 6.119 17.331 1.00 93.12 92 TYR A N 1
ATOM 763 C CA . TYR A 1 92 ? -12.186 6.458 17.690 1.00 93.12 92 TYR A CA 1
ATOM 764 C C . TYR A 1 92 ? -13.005 5.215 18.062 1.00 93.12 92 TYR A C 1
ATOM 766 O O . TYR A 1 92 ? -13.686 5.220 19.086 1.00 93.12 92 TYR A O 1
ATOM 774 N N . MET A 1 93 ? -12.908 4.142 17.271 1.00 91.00 93 MET A N 1
ATOM 775 C CA . MET A 1 93 ? -13.599 2.879 17.553 1.00 91.00 93 MET A CA 1
ATOM 776 C C . MET A 1 93 ? -13.159 2.282 18.895 1.00 91.00 93 MET A C 1
ATOM 778 O O . MET A 1 93 ? -14.008 1.857 19.674 1.00 91.00 93 MET A O 1
ATOM 782 N N . ILE A 1 94 ? -11.856 2.304 19.192 1.00 94.31 94 ILE A N 1
ATOM 783 C CA . ILE A 1 94 ? -11.307 1.823 20.467 1.00 94.31 94 ILE A CA 1
ATOM 784 C C . ILE A 1 94 ? -11.856 2.649 21.633 1.00 94.31 94 ILE A C 1
ATOM 786 O O . ILE A 1 94 ? -12.361 2.079 22.597 1.00 94.31 94 ILE A O 1
ATOM 790 N N . LYS A 1 95 ? -11.804 3.984 21.538 1.00 96.50 95 LYS A N 1
ATOM 791 C CA . LYS A 1 95 ? -12.319 4.872 22.593 1.00 96.50 95 LYS A CA 1
ATOM 792 C C . LYS A 1 95 ? -13.800 4.637 22.859 1.00 96.50 95 LYS A C 1
ATOM 794 O O . LYS A 1 95 ? -14.181 4.457 24.008 1.00 96.50 95 LYS A O 1
ATOM 799 N N . SER A 1 96 ? -14.611 4.571 21.806 1.00 93.75 96 SER A N 1
ATOM 800 C CA . SER A 1 96 ? -16.048 4.333 21.946 1.00 93.75 96 SER A CA 1
ATOM 801 C C . SER A 1 96 ? -16.350 2.964 22.565 1.00 93.75 96 SER A C 1
ATOM 803 O O . SER A 1 96 ? -17.216 2.865 23.430 1.00 93.75 96 SER A O 1
ATOM 805 N N . ALA A 1 97 ? -15.615 1.915 22.180 1.00 94.75 97 ALA A N 1
ATOM 806 C CA . ALA A 1 97 ? -15.769 0.591 22.778 1.00 94.75 97 ALA A CA 1
ATOM 807 C C . ALA A 1 97 ? -15.402 0.591 24.272 1.00 94.75 97 ALA A C 1
ATOM 809 O O . ALA A 1 97 ? -16.124 0.013 25.080 1.00 94.75 97 ALA A O 1
ATOM 810 N N . PHE A 1 98 ? -14.318 1.269 24.658 1.00 96.44 98 PHE A N 1
ATOM 811 C CA . PHE A 1 98 ? -13.928 1.395 26.064 1.00 96.44 98 PHE A CA 1
ATOM 812 C C . PHE A 1 98 ? -14.952 2.179 26.880 1.00 96.44 98 PHE A C 1
ATOM 814 O O . PHE A 1 98 ? -15.348 1.709 27.940 1.00 96.44 98 PHE A O 1
ATOM 821 N N . GLU A 1 99 ? -15.470 3.292 26.361 1.00 97.75 99 GLU A N 1
ATOM 822 C CA . GLU A 1 99 ? -16.539 4.052 27.020 1.00 97.75 99 GLU A CA 1
ATOM 823 C C . GLU A 1 99 ? -17.792 3.194 27.263 1.00 97.75 99 GLU A C 1
ATOM 825 O O . GLU A 1 99 ? -18.403 3.274 28.330 1.00 97.75 99 GLU A O 1
ATOM 830 N N . GLN A 1 100 ? -18.162 2.338 26.305 1.00 95.81 100 GLN A N 1
ATOM 831 C CA . GLN A 1 100 ? -19.280 1.404 26.467 1.00 95.81 100 GLN A CA 1
ATOM 832 C C . GLN A 1 100 ? -18.998 0.349 27.540 1.00 95.81 100 GLN A C 1
ATOM 834 O O . GLN A 1 100 ? -19.862 0.081 28.376 1.00 95.81 100 GLN A O 1
ATOM 839 N N . LEU A 1 101 ? -17.798 -0.234 27.548 1.00 96.12 101 LEU A N 1
ATOM 840 C CA . LEU A 1 101 ? -17.407 -1.219 28.558 1.00 96.12 101 LEU A CA 1
ATOM 841 C C . LEU A 1 101 ? -17.358 -0.597 29.959 1.00 96.12 101 LEU A C 1
ATOM 843 O O . LEU A 1 101 ? -17.884 -1.187 30.902 1.00 96.12 101 LEU A O 1
ATOM 847 N N . ASP A 1 102 ? -16.811 0.609 30.094 1.00 97.81 102 ASP A N 1
ATOM 848 C CA . ASP A 1 102 ? -16.777 1.355 31.353 1.00 97.81 102 ASP A CA 1
ATOM 849 C C . ASP A 1 102 ? -18.188 1.690 31.844 1.00 97.81 102 ASP A C 1
ATOM 851 O O . ASP A 1 102 ? -18.489 1.563 33.036 1.00 97.81 102 ASP A O 1
ATOM 855 N N . PHE A 1 103 ? -19.087 2.064 30.929 1.00 96.62 103 PHE A N 1
ATOM 856 C CA . PHE A 1 103 ? -20.495 2.266 31.246 1.00 96.62 103 PHE A CA 1
ATOM 857 C C . PHE A 1 103 ? -21.141 0.976 31.766 1.00 96.62 103 PHE A C 1
ATOM 859 O O . PHE A 1 103 ? -21.762 0.998 32.828 1.00 96.62 103 PHE A O 1
ATOM 866 N N . MET A 1 104 ? -20.940 -0.159 31.088 1.00 93.88 104 MET A N 1
ATOM 867 C CA . MET A 1 104 ? -21.453 -1.460 31.538 1.00 93.88 104 MET A CA 1
ATOM 868 C C . MET A 1 104 ? -20.909 -1.847 32.918 1.00 93.88 104 MET A C 1
ATOM 870 O O . MET A 1 104 ? -21.670 -2.279 33.785 1.00 93.88 104 MET A O 1
ATOM 874 N N . ILE A 1 105 ? -19.606 -1.660 33.148 1.00 95.19 105 ILE A N 1
ATOM 875 C CA . ILE A 1 105 ? -18.960 -1.904 34.443 1.00 95.19 105 ILE A CA 1
ATOM 876 C C . ILE A 1 105 ? -19.626 -1.056 35.527 1.00 95.19 105 ILE A C 1
ATOM 878 O O . ILE A 1 105 ? -19.998 -1.580 36.578 1.00 95.19 105 ILE A O 1
ATOM 882 N N . LYS A 1 106 ? -19.814 0.241 35.269 1.00 96.81 106 LYS A N 1
ATOM 883 C CA . LYS A 1 106 ? -20.469 1.157 36.204 1.00 96.81 106 LYS A CA 1
ATOM 884 C C . LYS A 1 106 ? -21.893 0.713 36.522 1.00 96.81 106 LYS A C 1
ATOM 886 O O . LYS A 1 106 ? -22.253 0.657 37.694 1.00 96.81 106 LYS A O 1
ATOM 891 N N . GLU A 1 107 ? -22.681 0.347 35.515 1.00 92.75 107 GLU A N 1
ATOM 892 C CA . GLU A 1 107 ? -24.044 -0.141 35.726 1.00 92.75 107 GLU A CA 1
ATOM 893 C C . GLU A 1 107 ? -24.080 -1.414 36.581 1.00 92.75 107 GLU A C 1
ATOM 895 O O . GLU A 1 107 ? -24.914 -1.531 37.483 1.00 92.75 107 GLU A O 1
ATOM 900 N N . TYR A 1 108 ? -23.165 -2.358 36.348 1.00 93.12 108 TYR A N 1
ATOM 901 C CA . TYR A 1 108 ? -23.065 -3.561 37.174 1.00 93.12 108 TYR A CA 1
ATOM 902 C C . TYR A 1 108 ? -22.637 -3.245 38.606 1.00 93.12 108 TYR A C 1
ATOM 904 O O . TYR A 1 108 ? -23.207 -3.807 39.542 1.00 93.12 108 TYR A O 1
ATOM 912 N N . PHE A 1 109 ? -21.709 -2.308 38.804 1.00 95.81 109 PHE A N 1
ATOM 913 C CA . PHE A 1 109 ? -21.351 -1.833 40.141 1.00 95.81 109 PHE A CA 1
ATOM 914 C C . PHE A 1 109 ? -22.524 -1.157 40.857 1.00 95.81 109 PHE A C 1
ATOM 916 O O . PHE A 1 109 ? -22.717 -1.379 42.055 1.00 95.81 109 PHE A O 1
ATOM 923 N N . ASP A 1 110 ? -23.327 -0.368 40.145 1.00 93.69 110 ASP A N 1
ATOM 924 C CA . ASP A 1 110 ? -24.501 0.303 40.704 1.00 93.69 110 ASP A CA 1
ATOM 925 C C . ASP A 1 110 ? -25.585 -0.700 41.126 1.00 93.69 110 ASP A C 1
ATOM 927 O O . ASP A 1 110 ? -26.255 -0.488 42.137 1.00 93.69 110 ASP A O 1
ATOM 931 N N . ILE A 1 111 ? -25.755 -1.806 40.394 1.00 93.50 111 ILE A N 1
ATOM 932 C CA . ILE A 1 111 ? -26.637 -2.914 40.797 1.00 93.50 111 ILE A CA 1
ATOM 933 C C . ILE A 1 111 ? -26.046 -3.646 42.004 1.00 93.50 111 ILE A C 1
ATOM 935 O O . ILE A 1 111 ? -26.754 -3.861 42.985 1.00 93.50 111 ILE A O 1
ATOM 939 N N . TYR A 1 112 ? -24.756 -3.983 41.962 1.00 93.88 112 TYR A N 1
ATOM 940 C CA . TYR A 1 112 ? -24.063 -4.720 43.021 1.00 93.88 112 TYR A CA 1
ATOM 941 C C . TYR A 1 112 ? -24.130 -4.017 44.385 1.00 93.88 112 TYR A C 1
ATOM 943 O O . TYR A 1 112 ? -24.263 -4.669 45.416 1.00 93.88 112 TYR A O 1
ATOM 951 N N . ARG A 1 113 ? -24.068 -2.681 44.407 1.00 95.69 113 ARG A N 1
ATOM 952 C CA . ARG A 1 113 ? -24.121 -1.883 45.645 1.00 95.69 113 ARG A CA 1
ATOM 953 C C . ARG A 1 113 ? -25.524 -1.724 46.240 1.00 95.69 113 ARG A C 1
ATOM 955 O O . ARG A 1 113 ? -25.646 -1.201 47.347 1.00 95.69 113 ARG A O 1
ATOM 962 N N . LYS A 1 114 ? -26.588 -2.090 45.522 1.00 94.88 114 LYS A N 1
ATOM 963 C CA . LYS A 1 114 ? -27.970 -1.921 45.990 1.00 94.88 114 LYS A CA 1
ATOM 964 C C . LYS A 1 114 ? -28.422 -3.125 46.812 1.00 94.88 114 LYS A C 1
ATOM 966 O O . LYS A 1 114 ? -28.267 -4.267 46.404 1.00 94.88 114 LYS A O 1
ATOM 971 N N . ASN A 1 115 ? -29.120 -2.840 47.911 1.00 93.31 115 ASN A N 1
ATOM 972 C CA . ASN A 1 115 ? -29.726 -3.868 48.770 1.00 93.31 115 ASN A CA 1
ATOM 973 C C . ASN A 1 115 ? -31.238 -4.024 48.517 1.00 93.31 115 ASN A C 1
ATOM 975 O O . ASN A 1 115 ? -31.865 -4.962 49.000 1.00 93.31 115 ASN A O 1
ATOM 979 N N . LYS A 1 116 ? -31.843 -3.065 47.806 1.00 95.19 116 LYS A N 1
ATOM 980 C CA . LYS A 1 116 ? -33.262 -3.040 47.435 1.00 95.19 116 LYS A CA 1
ATOM 981 C C . LYS A 1 116 ? -33.374 -2.617 45.977 1.00 95.19 116 LYS A C 1
ATOM 983 O O . LYS A 1 116 ? -32.735 -1.647 45.567 1.00 95.19 116 LYS A O 1
ATOM 988 N N . PHE A 1 117 ? -34.205 -3.322 45.222 1.00 94.69 117 PHE A N 1
ATOM 989 C CA . PHE A 1 117 ? -34.343 -3.144 43.780 1.00 94.69 117 PHE A CA 1
ATOM 990 C C . PHE A 1 117 ? -35.740 -2.641 43.434 1.00 94.69 117 PHE A C 1
ATOM 992 O O . PHE A 1 117 ? -36.718 -3.006 44.086 1.00 94.69 117 PHE A O 1
ATOM 999 N N . LYS A 1 118 ? -35.830 -1.773 42.424 1.00 93.69 118 LYS A N 1
ATOM 1000 C CA . LYS A 1 118 ? -37.114 -1.340 41.861 1.00 93.69 118 LYS A CA 1
ATOM 1001 C C . LYS A 1 118 ? -37.561 -2.336 40.796 1.00 93.69 118 LYS A C 1
ATOM 1003 O O . LYS A 1 118 ? -36.733 -3.042 40.234 1.00 93.69 118 LYS A O 1
ATOM 1008 N N . GLU A 1 119 ? -38.846 -2.329 40.458 1.00 92.19 119 GLU A N 1
ATOM 1009 C CA . GLU A 1 119 ? -39.412 -3.194 39.410 1.00 92.19 119 GLU A CA 1
ATOM 1010 C C . GLU A 1 119 ? -38.620 -3.122 38.092 1.00 92.19 119 GLU A C 1
ATOM 1012 O O . GLU A 1 119 ? -38.258 -4.147 37.522 1.00 92.19 119 GLU A O 1
ATOM 1017 N N . LYS A 1 120 ? -38.215 -1.912 37.682 1.00 90.12 120 LYS A N 1
ATOM 1018 C CA . LYS A 1 120 ? -37.379 -1.689 36.490 1.00 90.12 120 LYS A CA 1
ATOM 1019 C C . LYS A 1 120 ? -35.986 -2.336 36.538 1.00 90.12 120 LYS A C 1
ATOM 1021 O O . LYS A 1 120 ? -35.387 -2.551 35.492 1.00 90.12 120 LYS A O 1
ATOM 1026 N N . ASP A 1 121 ? -35.460 -2.622 37.730 1.00 91.31 121 ASP A N 1
ATOM 1027 C CA . ASP A 1 121 ? -34.150 -3.257 37.905 1.00 91.31 121 ASP A CA 1
ATOM 1028 C C . ASP A 1 121 ? -34.258 -4.795 37.770 1.00 91.31 121 ASP A C 1
ATOM 1030 O O . ASP A 1 121 ? -33.272 -5.455 37.443 1.00 91.31 121 ASP A O 1
ATOM 1034 N N . ILE A 1 122 ? -35.453 -5.374 37.981 1.00 92.38 122 ILE A N 1
ATOM 1035 C CA . ILE A 1 122 ? -35.672 -6.831 38.048 1.00 92.38 122 ILE A CA 1
ATOM 1036 C C . ILE A 1 122 ? -35.316 -7.516 36.725 1.00 92.38 122 ILE A C 1
ATOM 1038 O O . ILE A 1 122 ? -34.636 -8.541 36.743 1.00 92.38 122 ILE A O 1
ATOM 1042 N N . HIS A 1 123 ? -35.724 -6.951 35.584 1.00 88.38 123 HIS A N 1
ATOM 1043 C CA . HIS A 1 123 ? -35.448 -7.544 34.268 1.00 88.38 123 HIS A CA 1
ATOM 1044 C C . HIS A 1 123 ? -33.941 -7.684 34.015 1.00 88.38 123 HIS A C 1
ATOM 1046 O O . HIS A 1 123 ? -33.455 -8.760 33.676 1.00 88.38 123 HIS A O 1
ATOM 1052 N N . LYS A 1 124 ? -33.182 -6.614 34.276 1.00 88.94 124 LYS A N 1
ATOM 1053 C CA . LYS A 1 124 ? -31.727 -6.575 34.079 1.00 88.94 124 LYS A CA 1
ATOM 1054 C C . LYS A 1 124 ? -30.995 -7.538 35.017 1.00 88.94 124 LYS A C 1
ATOM 1056 O O . LYS A 1 124 ? -30.057 -8.214 34.611 1.00 88.94 124 LYS A O 1
ATOM 1061 N N . ILE A 1 125 ? -31.450 -7.659 36.265 1.00 91.50 125 ILE A N 1
ATOM 1062 C CA . ILE A 1 125 ? -30.905 -8.629 37.226 1.00 91.50 125 ILE A CA 1
ATOM 1063 C C . ILE A 1 125 ? -31.151 -10.063 36.754 1.00 91.50 125 ILE A C 1
ATOM 1065 O O . ILE A 1 125 ? -30.249 -10.893 36.826 1.00 91.50 125 ILE A O 1
ATOM 1069 N N . GLN A 1 126 ? -32.347 -10.364 36.242 1.00 90.12 126 GLN A N 1
ATOM 1070 C CA . GLN A 1 126 ? -32.649 -11.689 35.701 1.00 90.12 126 GLN A CA 1
ATOM 1071 C C . GLN A 1 126 ? -31.773 -12.031 34.492 1.00 90.12 126 GLN A C 1
ATOM 1073 O O . GLN A 1 126 ? -31.334 -13.175 34.385 1.00 90.12 126 GLN A O 1
ATOM 1078 N N . GLU A 1 127 ? -31.488 -11.070 33.612 1.00 88.62 127 GLU A N 1
ATOM 1079 C CA . GLU A 1 127 ? -30.544 -11.255 32.502 1.00 88.62 127 GLU A CA 1
ATOM 1080 C C . GLU A 1 127 ? -29.129 -11.564 33.003 1.00 88.62 127 GLU A C 1
ATOM 1082 O O . GLU A 1 127 ? -28.514 -12.519 32.531 1.00 88.62 127 GLU A O 1
ATOM 1087 N N . ILE A 1 128 ? -28.642 -10.824 34.005 1.00 90.56 128 ILE A N 1
ATOM 1088 C CA . ILE A 1 128 ? -27.320 -11.049 34.614 1.00 90.56 128 ILE A CA 1
ATOM 1089 C C . ILE A 1 128 ? -27.245 -12.431 35.278 1.00 90.56 128 ILE A C 1
ATOM 1091 O O . ILE A 1 128 ? -26.250 -13.129 35.119 1.00 90.56 128 ILE A O 1
ATOM 1095 N N . ILE A 1 129 ? -28.290 -12.851 36.001 1.00 91.88 129 ILE A N 1
ATOM 1096 C CA . ILE A 1 129 ? -28.330 -14.155 36.686 1.00 91.88 129 ILE A CA 1
ATOM 1097 C C . ILE A 1 129 ? -28.387 -15.313 35.681 1.00 91.88 129 ILE A C 1
ATOM 1099 O O . ILE A 1 129 ? -27.747 -16.343 35.888 1.00 91.88 129 ILE A O 1
ATOM 1103 N N . LYS A 1 130 ? -29.170 -15.171 34.604 1.00 89.69 130 LYS A N 1
ATOM 1104 C CA . LYS A 1 130 ? -29.314 -16.209 33.569 1.00 89.69 130 LYS A CA 1
ATOM 1105 C C . LYS A 1 130 ? -28.088 -16.290 32.655 1.00 89.69 130 LYS A C 1
ATOM 1107 O O . LYS A 1 130 ? -27.802 -17.357 32.114 1.00 89.69 130 LYS A O 1
ATOM 1112 N N . GLY A 1 131 ? -27.388 -15.177 32.450 1.00 81.94 131 GLY A N 1
ATOM 1113 C CA . GLY A 1 131 ? -26.287 -15.065 31.503 1.00 81.94 131 GLY A CA 1
ATOM 1114 C C . GLY A 1 131 ? -24.928 -15.452 32.089 1.00 81.94 131 GLY A C 1
ATOM 1115 O O . GLY A 1 131 ? -24.513 -14.956 33.129 1.00 81.94 131 GLY A O 1
ATOM 1116 N N . LYS A 1 132 ? -24.160 -16.268 31.357 1.00 73.25 132 LYS A N 1
ATOM 1117 C CA . LYS A 1 132 ? -22.693 -16.270 31.478 1.00 73.25 132 LYS A CA 1
ATOM 1118 C C . LYS A 1 132 ? -22.163 -15.243 30.487 1.00 73.25 132 LYS A C 1
ATOM 1120 O O . LYS A 1 132 ? -22.165 -15.514 29.288 1.00 73.25 132 LYS A O 1
ATOM 1125 N N . SER A 1 133 ? -21.737 -14.074 30.958 1.00 74.44 133 SER A N 1
ATOM 1126 C CA . SER A 1 133 ? -21.140 -13.077 30.072 1.00 74.44 133 SER A CA 1
ATOM 1127 C C . SER A 1 133 ? -19.797 -13.594 29.550 1.00 74.44 133 SER A C 1
ATOM 1129 O O . SER A 1 133 ? -18.857 -13.852 30.301 1.00 74.44 133 SER A O 1
ATOM 1131 N N . LYS A 1 134 ? -19.717 -13.786 28.235 1.00 85.62 134 LYS A N 1
ATOM 1132 C CA . LYS A 1 134 ? -18.462 -13.984 27.516 1.00 85.62 134 LYS A CA 1
ATOM 1133 C C . LYS A 1 134 ? -18.413 -12.946 26.415 1.00 85.62 134 LYS A C 1
ATOM 1135 O O . LYS A 1 134 ? -19.344 -12.852 25.623 1.00 85.62 134 LYS A O 1
ATOM 1140 N N . PHE A 1 135 ? -17.339 -12.174 26.398 1.00 87.31 135 PHE A N 1
ATOM 1141 C CA . PHE A 1 135 ? -17.055 -11.275 25.295 1.00 87.31 135 PHE A CA 1
ATOM 1142 C C . PHE A 1 135 ? -16.287 -12.048 24.231 1.00 87.31 135 PHE A C 1
ATOM 1144 O O . PHE A 1 135 ? -15.394 -12.840 24.546 1.00 87.31 135 PHE A O 1
ATOM 1151 N N . GLU A 1 136 ? -16.665 -11.838 22.979 1.00 89.62 136 GLU A N 1
ATOM 1152 C CA . GLU A 1 136 ? -15.901 -12.332 21.844 1.00 89.62 136 GLU A CA 1
ATOM 1153 C C . GLU A 1 136 ? -14.583 -11.562 21.719 1.00 89.62 136 GLU A C 1
ATOM 1155 O O . GLU A 1 136 ? -14.430 -10.451 22.237 1.00 89.62 136 GLU A O 1
ATOM 1160 N N . TYR A 1 137 ? -13.609 -12.166 21.041 1.00 89.12 137 TYR A N 1
ATOM 1161 C CA . TYR A 1 137 ? -12.345 -11.494 20.778 1.00 89.12 137 TYR A CA 1
ATOM 1162 C C . TYR A 1 137 ? -12.558 -10.366 19.751 1.00 89.12 137 TYR A C 1
ATOM 1164 O O . TYR A 1 137 ? -13.150 -10.623 18.700 1.00 89.12 137 TYR A O 1
ATOM 1172 N N . PRO A 1 138 ? -12.088 -9.132 20.009 1.00 87.81 138 PRO A N 1
ATOM 1173 C CA . PRO A 1 138 ? -12.291 -8.021 19.086 1.00 87.81 138 PRO A CA 1
ATOM 1174 C C . PRO A 1 138 ? -11.458 -8.205 17.809 1.00 87.81 138 PRO A C 1
ATOM 1176 O O . PRO A 1 138 ? -10.256 -8.458 17.873 1.00 87.81 138 PRO A O 1
ATOM 1179 N N . LEU A 1 139 ? -12.084 -8.036 16.641 1.00 86.00 139 LEU A N 1
ATOM 1180 C CA . LEU A 1 139 ? -11.439 -8.144 15.327 1.00 86.00 139 LEU A CA 1
ATOM 1181 C C . LEU A 1 139 ? -11.786 -6.935 14.44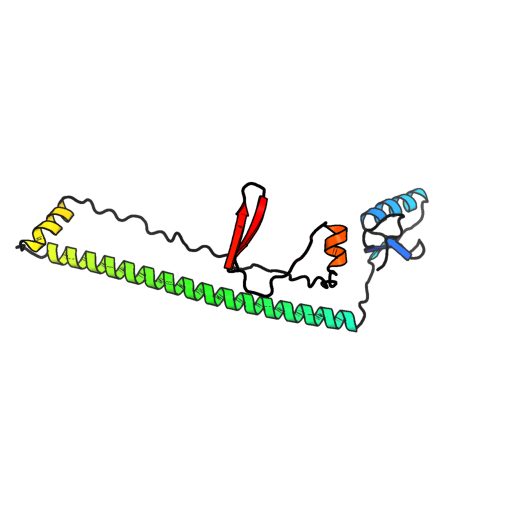6 1.00 86.00 139 LEU A C 1
ATOM 1183 O O . LEU A 1 139 ? -12.928 -6.480 14.429 1.00 86.00 139 LEU A O 1
ATOM 1187 N N . PHE A 1 140 ? -10.809 -6.443 13.678 1.00 78.81 140 PHE A N 1
ATOM 1188 C CA . PHE A 1 140 ? -11.025 -5.442 12.627 1.00 78.81 140 PHE A CA 1
ATOM 1189 C C . PHE A 1 140 ? -11.054 -6.152 11.268 1.00 78.81 140 PHE A C 1
ATOM 1191 O O . PHE A 1 140 ? -10.004 -6.512 10.744 1.00 78.81 140 PHE A O 1
ATOM 1198 N N . SER A 1 141 ? -12.239 -6.381 10.704 1.00 73.00 141 SER A N 1
ATOM 1199 C CA . SER A 1 141 ? -12.401 -7.150 9.458 1.00 73.00 141 SER A CA 1
ATOM 1200 C C . SER A 1 141 ? -12.157 -6.348 8.173 1.00 73.00 141 SER A C 1
ATOM 1202 O O . SER A 1 141 ? -11.819 -6.936 7.152 1.00 73.00 141 SER A O 1
ATOM 1204 N N . ASP A 1 142 ? -12.276 -5.016 8.210 1.00 70.69 142 ASP A N 1
ATOM 1205 C CA . ASP A 1 142 ? -12.529 -4.225 6.989 1.00 70.69 142 ASP A CA 1
ATOM 1206 C C . ASP A 1 142 ? -11.360 -3.332 6.531 1.00 70.69 142 ASP A C 1
ATOM 1208 O O . ASP A 1 142 ? -11.561 -2.363 5.795 1.00 70.69 142 ASP A O 1
ATOM 1212 N N . ILE A 1 143 ? -10.129 -3.587 6.981 1.00 67.25 143 ILE A N 1
ATOM 1213 C CA . ILE A 1 143 ? -8.981 -2.745 6.607 1.00 67.25 143 ILE A CA 1
ATOM 1214 C C . ILE A 1 143 ? -8.213 -3.411 5.462 1.00 67.25 143 ILE A C 1
ATOM 1216 O O . ILE A 1 143 ? -7.139 -3.973 5.658 1.00 67.25 143 ILE A O 1
ATOM 1220 N N . GLU A 1 144 ? -8.758 -3.327 4.248 1.00 65.75 144 GLU A N 1
ATOM 1221 C CA . GLU A 1 144 ? -8.075 -3.749 3.020 1.00 65.75 144 GLU A CA 1
ATOM 1222 C C . GLU A 1 144 ? -7.929 -2.558 2.057 1.00 65.75 144 GLU A C 1
ATOM 1224 O O . GLU A 1 144 ? -8.871 -1.796 1.835 1.00 65.75 144 GLU A O 1
ATOM 1229 N N . GLY A 1 145 ? -6.732 -2.348 1.497 1.00 63.12 145 GLY A N 1
ATOM 1230 C CA . GLY A 1 145 ? -6.465 -1.198 0.631 1.00 63.12 145 GLY A CA 1
ATOM 1231 C C . GLY A 1 145 ? -5.340 -1.443 -0.371 1.00 63.12 145 GLY A C 1
ATOM 1232 O O . GLY A 1 145 ? -4.231 -1.825 -0.005 1.00 63.12 145 GLY A O 1
ATOM 1233 N N . ILE A 1 146 ? -5.605 -1.170 -1.653 1.00 69.38 146 ILE A N 1
ATOM 1234 C CA . ILE A 1 146 ? -4.593 -1.215 -2.717 1.00 69.38 146 ILE A CA 1
ATOM 1235 C C . ILE A 1 146 ? -3.953 0.174 -2.843 1.00 69.38 146 ILE A C 1
ATOM 1237 O O . ILE A 1 146 ? -4.542 1.089 -3.416 1.00 69.38 146 ILE A O 1
ATOM 1241 N N . LEU A 1 147 ? -2.736 0.331 -2.321 1.00 70.50 147 LEU A N 1
ATOM 1242 C CA . LEU A 1 147 ? -2.087 1.640 -2.145 1.00 70.50 147 LEU A CA 1
ATOM 1243 C C . LEU A 1 147 ? -1.205 2.085 -3.328 1.00 70.50 147 LEU A C 1
ATOM 1245 O O . LEU A 1 147 ? -0.820 3.252 -3.417 1.00 70.50 147 LEU A O 1
ATOM 1249 N N . THR A 1 148 ? -0.889 1.180 -4.258 1.00 64.62 148 THR A N 1
ATOM 1250 C CA . THR A 1 148 ? 0.090 1.419 -5.333 1.00 64.62 148 THR A CA 1
ATOM 1251 C C . THR A 1 148 ? -0.378 0.870 -6.686 1.00 64.62 148 THR A C 1
ATOM 1253 O O . THR A 1 148 ? 0.202 -0.057 -7.244 1.00 64.62 148 THR A O 1
ATOM 1256 N N . LYS A 1 149 ? -1.420 1.465 -7.280 1.00 66.50 149 LYS A N 1
ATOM 1257 C CA . LYS A 1 149 ? -1.725 1.229 -8.704 1.00 66.50 149 LYS A CA 1
ATOM 1258 C C . LYS A 1 149 ? -0.943 2.218 -9.567 1.00 66.50 149 LYS A C 1
ATOM 1260 O O . LYS A 1 149 ? -1.346 3.366 -9.713 1.00 66.50 149 LYS A O 1
ATOM 1265 N N . ASN A 1 150 ? 0.179 1.776 -10.137 1.00 56.66 150 ASN A N 1
ATOM 1266 C CA . ASN A 1 150 ? 0.894 2.549 -11.152 1.00 56.66 150 ASN A CA 1
ATOM 1267 C C . ASN A 1 150 ? 0.303 2.235 -12.534 1.00 56.66 150 ASN A C 1
ATOM 1269 O O . ASN A 1 150 ? 0.554 1.165 -13.088 1.00 56.66 150 ASN A O 1
ATOM 1273 N N . ILE A 1 151 ? -0.504 3.146 -13.077 1.00 70.00 151 ILE A N 1
ATOM 1274 C CA . ILE A 1 151 ? -1.019 3.036 -14.444 1.00 70.00 151 ILE A CA 1
ATOM 1275 C C . ILE A 1 151 ? -0.094 3.856 -15.336 1.00 70.00 151 ILE A C 1
ATOM 1277 O O . ILE A 1 151 ? -0.157 5.085 -15.358 1.00 70.00 151 ILE A O 1
ATOM 1281 N N . ILE A 1 152 ? 0.775 3.177 -16.084 1.00 65.00 152 ILE A N 1
ATOM 1282 C CA . ILE A 1 152 ? 1.550 3.831 -17.137 1.00 65.00 152 ILE A CA 1
ATOM 1283 C C . ILE A 1 152 ? 0.584 4.099 -18.289 1.00 65.00 152 ILE A C 1
ATOM 1285 O O . ILE A 1 152 ? 0.280 3.205 -19.079 1.00 65.00 152 ILE A O 1
ATOM 1289 N N . ILE A 1 153 ? 0.085 5.332 -18.382 1.00 63.06 153 ILE A N 1
ATOM 1290 C CA . ILE A 1 153 ? -0.694 5.771 -19.539 1.00 63.06 153 ILE A CA 1
ATOM 1291 C C . ILE A 1 153 ? 0.288 5.910 -20.701 1.00 63.06 153 ILE A C 1
ATOM 1293 O O . ILE A 1 153 ? 0.980 6.916 -20.863 1.00 63.06 153 ILE A O 1
ATOM 1297 N N . ILE A 1 154 ? 0.392 4.857 -21.508 1.00 61.72 154 ILE A N 1
ATOM 1298 C CA . ILE A 1 154 ? 1.039 4.958 -22.808 1.00 61.72 154 ILE A CA 1
ATOM 1299 C C . ILE A 1 154 ? 0.082 5.789 -23.652 1.00 61.72 154 ILE A C 1
ATOM 1301 O O . ILE A 1 154 ? -0.970 5.297 -24.057 1.00 61.72 154 ILE A O 1
ATOM 1305 N N . ASN A 1 155 ? 0.438 7.050 -23.904 1.00 50.03 155 ASN A N 1
ATOM 1306 C CA . ASN A 1 155 ? -0.218 7.862 -24.921 1.00 50.03 155 ASN A CA 1
ATOM 1307 C C . ASN A 1 155 ? 0.021 7.180 -26.272 1.00 50.03 155 ASN A C 1
ATOM 1309 O O . ASN A 1 155 ? 0.948 7.524 -27.010 1.00 50.03 155 ASN A O 1
ATOM 1313 N N . HIS A 1 156 ? -0.785 6.168 -26.592 1.00 50.19 156 HIS A N 1
ATOM 1314 C CA . HIS A 1 156 ? -0.973 5.764 -27.964 1.00 50.19 156 HIS A CA 1
ATOM 1315 C C . HIS A 1 156 ? -1.446 7.024 -28.664 1.00 50.19 156 HIS A C 1
ATOM 1317 O O . HIS A 1 156 ? -2.485 7.580 -28.318 1.00 50.19 156 HIS A O 1
ATOM 1323 N N . ILE A 1 157 ? -0.630 7.515 -29.596 1.00 50.34 157 ILE A N 1
ATOM 1324 C CA . ILE A 1 157 ? -1.066 8.484 -30.589 1.00 50.34 157 ILE A CA 1
ATOM 1325 C C . ILE A 1 157 ? -2.311 7.844 -31.192 1.00 50.34 157 ILE A C 1
ATOM 1327 O O . ILE A 1 157 ? -2.203 6.883 -31.957 1.00 50.34 157 ILE A O 1
ATOM 1331 N N . THR A 1 158 ? -3.487 8.296 -30.769 1.00 48.91 158 THR A N 1
ATOM 1332 C CA . THR A 1 158 ? -4.749 7.898 -31.358 1.00 48.91 158 THR A CA 1
ATOM 1333 C C . THR A 1 158 ? -4.688 8.463 -32.763 1.00 48.91 158 THR A C 1
ATOM 1335 O O . THR A 1 158 ? -4.979 9.629 -33.016 1.00 48.91 158 THR A O 1
ATOM 1338 N N . LYS A 1 159 ? -4.199 7.655 -33.709 1.00 55.34 159 LYS A N 1
ATOM 1339 C CA . LYS A 1 159 ? -4.483 7.909 -35.113 1.00 55.34 159 LYS A CA 1
ATOM 1340 C C . LYS A 1 159 ? -5.996 8.015 -35.168 1.00 55.34 159 LYS A C 1
ATOM 1342 O O . LYS A 1 159 ? -6.665 7.042 -34.835 1.00 55.34 159 LYS A O 1
ATOM 1347 N N . SER A 1 160 ? -6.497 9.199 -35.508 1.00 56.31 160 SER A N 1
ATOM 1348 C CA . SER A 1 160 ? -7.897 9.412 -35.852 1.00 56.31 160 SER A CA 1
ATOM 1349 C C . SER A 1 160 ? -8.327 8.252 -36.750 1.00 56.31 160 SER A C 1
ATOM 1351 O O . SER A 1 160 ? -7.801 8.079 -37.854 1.00 56.31 160 SER A O 1
ATOM 1353 N N . VAL A 1 161 ? -9.165 7.367 -36.213 1.00 65.25 161 VAL A N 1
ATOM 1354 C CA . VAL A 1 161 ? -9.700 6.248 -36.977 1.00 65.25 161 VAL A CA 1
ATOM 1355 C C . VAL A 1 161 ? -10.897 6.819 -37.714 1.00 65.25 161 VAL A C 1
ATOM 1357 O O . VAL A 1 161 ? -11.870 7.243 -37.094 1.00 65.25 161 VAL A O 1
ATOM 1360 N N . SER A 1 162 ? -10.803 6.904 -39.039 1.00 78.62 162 SER A N 1
ATOM 1361 C CA . SER A 1 162 ? -11.917 7.386 -39.847 1.00 78.62 162 SER A CA 1
ATOM 1362 C C . SER A 1 162 ? -13.087 6.404 -39.764 1.00 78.62 162 SER A C 1
ATOM 1364 O O . SER A 1 162 ? -12.887 5.190 -39.690 1.00 78.62 162 SER A O 1
ATOM 1366 N N . ARG A 1 163 ? -14.318 6.925 -39.821 1.00 74.81 163 ARG A N 1
ATOM 1367 C CA . ARG A 1 163 ? -15.559 6.127 -39.833 1.00 74.81 163 ARG A CA 1
ATOM 1368 C C . ARG A 1 163 ? -15.506 5.012 -40.884 1.00 74.81 163 ARG A C 1
ATOM 1370 O O . ARG A 1 163 ? -15.827 3.869 -40.583 1.00 74.81 163 ARG A O 1
ATOM 1377 N N . ASN A 1 164 ? -14.968 5.333 -42.062 1.00 77.94 164 ASN A N 1
ATOM 1378 C CA . ASN A 1 164 ? -14.791 4.392 -43.170 1.00 77.94 164 ASN A CA 1
ATOM 1379 C C . ASN A 1 164 ? -13.875 3.220 -42.803 1.00 77.94 164 ASN A C 1
ATOM 1381 O O . ASN A 1 164 ? -14.109 2.099 -43.234 1.00 77.94 164 ASN A O 1
ATOM 1385 N N . LYS A 1 165 ? -12.834 3.457 -41.999 1.00 79.56 165 LYS A N 1
ATOM 1386 C CA . LYS A 1 165 ? -11.922 2.396 -41.575 1.00 79.56 165 LYS A CA 1
ATOM 1387 C C . LYS A 1 165 ? -12.605 1.431 -40.605 1.00 79.56 165 LYS A C 1
ATOM 1389 O O . LYS A 1 165 ? -12.446 0.228 -40.747 1.00 79.56 165 LYS A O 1
ATOM 1394 N N . ILE A 1 166 ? -13.408 1.953 -39.677 1.00 78.69 166 ILE A N 1
ATOM 1395 C CA . ILE A 1 166 ? -14.175 1.134 -38.725 1.00 78.69 166 ILE A CA 1
ATOM 1396 C C . ILE A 1 166 ? -15.216 0.287 -39.461 1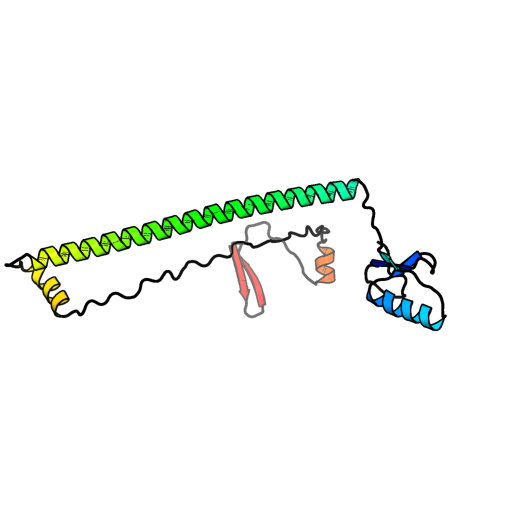.00 78.69 166 ILE A C 1
ATOM 1398 O O . ILE A 1 166 ? -15.324 -0.912 -39.216 1.00 78.69 166 ILE A O 1
ATOM 1402 N N . GLN A 1 167 ? -15.922 0.895 -40.412 1.00 82.12 167 GLN A N 1
ATOM 1403 C CA . GLN A 1 167 ? -16.916 0.202 -41.220 1.00 82.12 167 GLN A CA 1
ATOM 1404 C C . GLN A 1 167 ? -16.285 -0.887 -42.099 1.00 82.12 167 GLN A C 1
ATOM 1406 O O . GLN A 1 167 ? -16.792 -2.002 -42.137 1.00 82.12 167 GLN A O 1
ATOM 1411 N N . ASN A 1 168 ? -15.160 -0.601 -42.758 1.00 78.94 168 ASN A N 1
ATOM 1412 C CA . ASN A 1 168 ? -14.529 -1.548 -43.680 1.00 78.94 168 ASN A CA 1
ATOM 1413 C C . ASN A 1 168 ? -13.779 -2.684 -42.968 1.00 78.94 168 ASN A C 1
ATOM 1415 O O . ASN A 1 168 ? -13.783 -3.806 -43.462 1.00 78.94 168 ASN A O 1
ATOM 1419 N N . GLU A 1 169 ? -13.112 -2.410 -41.842 1.00 81.31 169 GLU A N 1
ATOM 1420 C CA . GLU A 1 169 ? -12.312 -3.423 -41.134 1.00 81.31 169 GLU A CA 1
ATOM 1421 C C . GLU A 1 169 ? -13.143 -4.258 -40.155 1.00 81.31 169 GLU A C 1
ATOM 1423 O O . GLU A 1 169 ? -12.842 -5.432 -39.956 1.00 81.31 169 GLU A O 1
ATOM 1428 N N . TYR A 1 170 ? -14.181 -3.672 -39.551 1.00 75.88 170 TYR A N 1
ATOM 1429 C CA . TYR A 1 170 ? -14.953 -4.323 -38.488 1.00 75.88 170 TYR A CA 1
ATOM 1430 C C . TYR A 1 170 ? -16.430 -4.529 -38.837 1.00 75.88 170 TYR A C 1
ATOM 1432 O O . TYR A 1 170 ? -17.154 -5.118 -38.041 1.00 75.88 170 TYR A O 1
ATOM 1440 N N . GLY A 1 171 ? -16.904 -4.037 -39.988 1.00 75.25 171 GLY A N 1
ATOM 1441 C CA . GLY A 1 171 ? -18.321 -4.120 -40.362 1.00 75.25 171 GLY A CA 1
ATOM 1442 C C . GLY A 1 171 ? -19.247 -3.304 -39.452 1.00 75.25 171 GLY A C 1
ATOM 1443 O O . GLY A 1 171 ? -20.455 -3.524 -39.452 1.00 75.25 171 GLY A O 1
ATOM 1444 N N . LEU A 1 172 ? -18.696 -2.386 -38.649 1.00 77.12 172 LEU A N 1
ATOM 1445 C CA . LEU A 1 172 ? -19.447 -1.626 -37.653 1.00 77.12 172 LEU A CA 1
ATOM 1446 C C . LEU A 1 172 ? -19.918 -0.288 -38.224 1.00 77.12 172 LEU A C 1
ATOM 1448 O O . LEU A 1 172 ? -19.116 0.576 -38.588 1.00 77.12 172 LEU A O 1
ATOM 1452 N N . PHE A 1 173 ? -21.234 -0.094 -38.231 1.00 75.81 173 PHE A N 1
ATOM 1453 C CA . PHE A 1 173 ? -21.867 1.175 -38.564 1.00 75.81 173 PHE A CA 1
ATOM 1454 C C . PHE A 1 173 ? -22.000 2.009 -37.292 1.00 75.81 173 PHE A C 1
ATOM 1456 O O . PHE A 1 173 ? -22.867 1.777 -36.456 1.00 75.81 173 PHE A O 1
ATOM 1463 N N . LEU A 1 174 ? -21.102 2.977 -37.120 1.00 72.94 174 LEU A N 1
ATOM 1464 C CA . LEU A 1 174 ? -21.207 3.929 -36.019 1.00 72.94 174 LEU A CA 1
ATOM 1465 C C . LEU A 1 174 ? -22.240 4.990 -36.379 1.00 72.94 174 LEU A C 1
ATOM 1467 O O . LEU A 1 174 ? -21.929 5.887 -37.161 1.00 72.94 174 LEU A O 1
ATOM 1471 N N . GLU A 1 175 ? -23.441 4.905 -35.822 1.00 73.88 175 GLU A N 1
ATOM 1472 C CA . GLU A 1 175 ? -24.434 5.980 -35.841 1.00 73.88 175 GLU A CA 1
ATOM 1473 C C . GLU A 1 175 ? -24.419 6.697 -34.490 1.00 73.88 175 GLU A C 1
ATOM 1475 O O . GLU A 1 175 ? -24.479 6.077 -33.432 1.00 73.88 175 GLU A O 1
ATOM 1480 N N . GLY A 1 176 ? -24.241 8.017 -34.523 1.00 69.62 176 GLY A N 1
ATOM 1481 C CA . GLY A 1 176 ? -24.222 8.834 -33.317 1.00 69.62 176 GLY A CA 1
ATOM 1482 C C . GLY A 1 176 ? -25.619 9.349 -33.002 1.00 69.62 176 GLY A C 1
ATOM 1483 O O . GLY A 1 176 ? -26.301 9.858 -33.889 1.00 69.62 176 GLY A O 1
ATOM 1484 N N . HIS A 1 177 ? -26.018 9.282 -31.735 1.00 74.75 177 HIS A N 1
ATOM 1485 C CA . HIS A 1 177 ? -27.186 10.010 -31.251 1.00 74.75 177 HIS A CA 1
ATOM 1486 C C . HIS A 1 177 ? -26.785 11.444 -30.907 1.00 74.75 177 HIS A C 1
ATOM 1488 O O . HIS A 1 177 ? -25.759 11.677 -30.270 1.00 74.75 177 HIS A O 1
ATOM 1494 N N . THR A 1 178 ? -27.601 12.415 -31.308 1.00 77.81 178 THR A N 1
ATOM 1495 C CA . THR A 1 178 ? -27.402 13.824 -30.933 1.00 77.81 178 THR A CA 1
ATOM 1496 C C . THR A 1 178 ? -27.875 14.128 -29.509 1.00 77.81 178 THR A C 1
ATOM 1498 O O . THR A 1 178 ? -27.471 15.137 -28.941 1.00 77.81 178 THR A O 1
ATOM 1501 N N . ASN A 1 179 ? -28.704 13.256 -28.926 1.00 77.75 179 ASN A N 1
ATOM 1502 C CA . ASN A 1 179 ? -29.281 13.411 -27.591 1.00 77.75 179 ASN A CA 1
ATOM 1503 C C . ASN A 1 179 ? -28.668 12.423 -26.586 1.00 77.75 179 ASN A C 1
ATOM 1505 O O . ASN A 1 179 ? -28.135 11.380 -26.964 1.00 77.75 179 ASN A O 1
ATOM 1509 N N . LEU A 1 180 ? -28.783 12.750 -25.293 1.00 78.88 180 LEU A N 1
ATOM 1510 C CA . LEU A 1 180 ? -28.384 11.875 -24.188 1.00 78.88 180 LEU A CA 1
ATOM 1511 C C . LEU A 1 180 ? -29.168 10.559 -24.238 1.00 78.88 180 LEU A C 1
ATOM 1513 O O . LEU A 1 180 ? -30.393 10.562 -24.208 1.00 78.88 180 LEU A O 1
ATOM 1517 N N . VAL A 1 181 ? -28.455 9.437 -24.266 1.00 84.44 181 VAL A N 1
ATOM 1518 C CA . VAL A 1 181 ? -29.060 8.106 -24.171 1.00 84.44 181 VAL A CA 1
ATOM 1519 C C . VAL A 1 181 ? -29.388 7.815 -22.709 1.00 84.44 181 VAL A C 1
ATOM 1521 O O . VAL A 1 181 ? -28.488 7.758 -21.872 1.00 84.44 181 VAL A O 1
ATOM 1524 N N . LYS A 1 182 ? -30.670 7.620 -22.393 1.00 86.62 182 LYS A N 1
ATOM 1525 C CA . LYS A 1 182 ? -31.131 7.338 -21.023 1.00 86.62 182 LYS A CA 1
ATOM 1526 C C . LYS A 1 182 ? -31.066 5.860 -20.670 1.00 86.62 182 LYS A C 1
ATOM 1528 O O . LYS A 1 182 ? -30.956 5.521 -19.496 1.00 86.62 182 LYS A O 1
ATOM 1533 N N . SER A 1 183 ? -31.182 4.977 -21.660 1.00 85.12 183 SER A N 1
ATOM 1534 C CA . SER A 1 183 ? -31.153 3.532 -21.438 1.00 85.12 183 SER A CA 1
ATOM 1535 C C . SER A 1 183 ? -30.729 2.778 -22.694 1.00 85.12 183 SER A C 1
ATOM 1537 O O . SER A 1 183 ? -31.062 3.177 -23.811 1.00 85.12 183 SER A O 1
ATOM 1539 N N . VAL A 1 184 ? -30.012 1.675 -22.486 1.00 88.12 184 VAL A N 1
ATOM 1540 C CA . VAL A 1 184 ? -29.670 0.684 -23.506 1.00 88.12 184 VAL A CA 1
ATOM 1541 C C . VAL A 1 184 ? -30.114 -0.677 -22.981 1.00 88.12 184 VAL A C 1
ATOM 1543 O O . VAL A 1 184 ? -29.790 -1.034 -21.849 1.00 88.12 184 VAL A O 1
ATOM 1546 N N . ALA A 1 185 ? -30.850 -1.425 -23.794 1.00 90.19 185 ALA A N 1
ATOM 1547 C CA . ALA A 1 185 ? -31.253 -2.797 -23.523 1.00 90.19 185 ALA A CA 1
ATOM 1548 C C . ALA A 1 185 ? -30.748 -3.719 -24.639 1.00 90.19 185 ALA A C 1
ATOM 1550 O O . ALA A 1 185 ? -30.585 -3.282 -25.776 1.00 90.19 185 ALA A O 1
ATOM 1551 N N . ILE A 1 186 ? -30.505 -4.987 -24.306 1.00 91.56 186 ILE A N 1
ATOM 1552 C CA . ILE A 1 186 ? -30.184 -6.042 -25.273 1.00 91.56 186 ILE A CA 1
ATOM 1553 C C . ILE A 1 186 ? -31.393 -6.972 -25.330 1.00 91.56 186 ILE A C 1
ATOM 1555 O O . ILE A 1 186 ? -31.847 -7.458 -24.294 1.00 91.56 186 ILE A O 1
ATOM 1559 N N . THR A 1 187 ? -31.947 -7.175 -26.517 1.00 87.62 187 THR A N 1
ATOM 1560 C CA . THR A 1 187 ? -33.070 -8.085 -26.753 1.00 87.62 187 THR A CA 1
ATOM 1561 C C . THR A 1 187 ? -32.591 -9.533 -26.869 1.00 87.62 187 THR A C 1
ATOM 1563 O O . THR A 1 187 ? -31.402 -9.804 -27.032 1.00 87.62 187 THR A O 1
ATOM 1566 N N . ASN A 1 188 ? -33.519 -10.490 -26.795 1.00 87.06 188 ASN A N 1
ATOM 1567 C CA . ASN A 1 188 ? -33.194 -11.924 -26.847 1.00 87.06 188 ASN A CA 1
ATOM 1568 C C . ASN A 1 188 ? -32.583 -12.377 -28.189 1.00 87.06 188 ASN A C 1
ATOM 1570 O O . ASN A 1 188 ? -32.009 -13.458 -28.264 1.00 87.06 188 ASN A O 1
ATOM 1574 N N . ASP A 1 189 ? -32.692 -11.562 -29.236 1.00 91.00 189 ASP A N 1
ATOM 1575 C CA . ASP A 1 189 ? -32.031 -11.733 -30.532 1.00 91.00 189 ASP A CA 1
ATOM 1576 C C . ASP A 1 189 ? -30.705 -10.951 -30.639 1.00 91.00 189 ASP A C 1
ATOM 1578 O O . ASP A 1 189 ? -30.191 -10.745 -31.736 1.00 91.00 189 ASP A O 1
ATOM 1582 N N . ASN A 1 190 ? -30.125 -10.539 -29.503 1.00 83.69 190 ASN A N 1
ATOM 1583 C CA . ASN A 1 190 ? -28.868 -9.790 -29.392 1.00 83.69 190 ASN A CA 1
ATOM 1584 C C . ASN A 1 190 ? -28.861 -8.436 -30.126 1.00 83.69 190 ASN A C 1
ATOM 1586 O O . ASN A 1 190 ? -27.794 -7.929 -30.482 1.00 83.69 190 ASN A O 1
ATOM 1590 N N . GLN A 1 191 ? -30.026 -7.819 -30.327 1.00 83.06 191 GLN A N 1
ATOM 1591 C CA . GLN A 1 191 ? -30.105 -6.458 -30.852 1.00 83.06 191 GLN A CA 1
ATOM 1592 C C . GLN A 1 191 ? -30.083 -5.434 -29.713 1.00 83.06 191 GLN A C 1
ATOM 1594 O O . GLN A 1 191 ? -30.599 -5.664 -28.618 1.00 83.06 191 GLN A O 1
ATOM 1599 N N . PHE A 1 192 ? -29.464 -4.281 -29.963 1.00 83.69 192 PHE A N 1
ATOM 1600 C CA . PHE A 1 192 ? -29.457 -3.176 -29.009 1.00 83.69 192 PHE A CA 1
ATOM 1601 C C . PHE A 1 192 ? -30.678 -2.285 -29.231 1.00 83.69 192 PHE A C 1
ATOM 1603 O O . PHE A 1 192 ? -30.892 -1.772 -30.327 1.00 83.69 192 PHE A O 1
ATOM 1610 N N . VAL A 1 193 ? -31.444 -2.045 -28.169 1.00 82.94 193 VAL A N 1
ATOM 1611 C CA . VAL A 1 193 ? -32.542 -1.075 -28.146 1.00 82.94 193 VAL A CA 1
ATOM 1612 C C . VAL A 1 193 ? -32.118 0.109 -27.296 1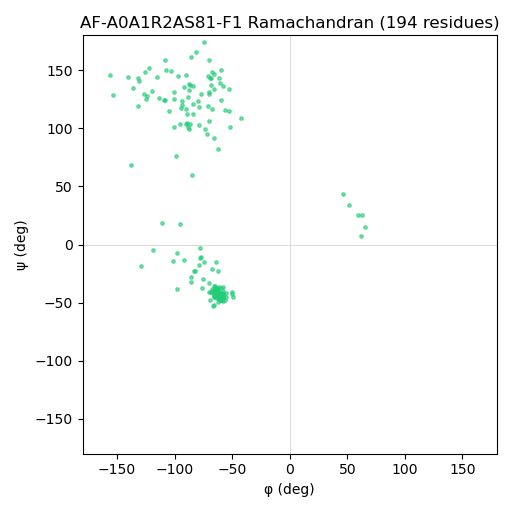.00 82.94 193 VAL A C 1
ATOM 1614 O O . VAL A 1 193 ? -31.746 -0.040 -26.132 1.00 82.94 193 VAL A O 1
ATOM 1617 N N . ILE A 1 194 ? -32.173 1.299 -27.885 1.00 83.62 194 ILE A N 1
ATOM 1618 C CA . ILE A 1 194 ? -31.696 2.533 -27.267 1.00 83.62 194 ILE A CA 1
ATOM 1619 C C . ILE A 1 194 ? -32.895 3.443 -27.002 1.00 83.62 194 ILE A C 1
ATOM 1621 O O . ILE A 1 194 ? -33.668 3.740 -27.912 1.00 83.62 194 ILE A O 1
ATOM 1625 N N . LYS A 1 195 ? -33.045 3.899 -25.754 1.00 75.50 195 LYS A N 1
ATOM 1626 C CA . LYS A 1 195 ? -34.058 4.884 -25.359 1.00 75.50 195 LYS A CA 1
ATOM 1627 C C . LYS A 1 195 ? -33.395 6.255 -25.140 1.00 75.50 195 LYS A C 1
ATOM 1629 O O . LYS A 1 195 ? -32.585 6.375 -24.212 1.00 75.50 195 LYS A O 1
ATOM 1634 N N . PRO A 1 196 ? -33.713 7.270 -25.963 1.00 71.00 196 PRO A N 1
ATOM 1635 C CA . PRO A 1 196 ? -33.274 8.651 -25.744 1.00 71.00 196 PRO A CA 1
ATOM 1636 C C . PRO A 1 196 ? -33.997 9.340 -24.563 1.00 71.00 196 PRO A C 1
ATOM 1638 O O . PRO A 1 196 ? -35.009 8.811 -24.045 1.00 71.00 196 PRO A O 1
#

Organism: NCBI:txid5963

Foldseek 3Di:
DDAQPDPPGRDAFFKFKPVPVRGTHHPVVVVVVVVVCVVVVHDIDIDTDDDDDDPVVVVVVVVVVVVVVVVVVVLVVVLVVVVVVVVVVVVVVVVVVVVVVVVVVVVVVVVVPDPDDDPVVVVVVVCVVVDDDDDDDDDDDPPDDDSDDDDPPPPPVPPPQDQVNCCVVPVDNDDDDPDDFPDWDQDPVRDIDTDD

Sequence (196 aa):
MFKCSTFKCLEPPIKQCSICREALFCNKCTIIHKDKHFEEKTQFIFKSIKFNLSKARLTRLRNNIKEFIINIELQKNNIIKEAIKIHKKIDYMIKSAFEQLDFMIKEYFDIYRKNKFKEKDIHKIQEIIKGKSKFEYPLFSDIEGILTKNIIIINHITKSVSRNKIQNEYGLFLEGHTNLVKSVAITNDNQFVIKP

Solvent-accessible surface area (backbone atoms only — not comparable to full-atom values): 12296 Å² total; per-residue (Å²): 130,77,59,22,68,52,87,94,48,83,52,65,44,54,35,25,30,69,68,63,84,58,41,30,21,19,80,71,55,42,54,62,52,47,52,52,32,60,75,69,72,47,84,81,48,78,42,74,65,81,81,82,70,52,72,69,58,48,51,52,51,52,52,52,50,52,52,51,52,52,51,52,53,52,47,53,52,51,50,53,53,53,52,53,53,52,50,53,51,52,53,50,52,53,52,53,52,49,55,52,50,53,50,53,51,50,54,52,50,59,54,70,74,50,93,74,77,55,80,86,47,49,62,60,51,51,49,56,72,73,47,82,89,72,81,79,84,90,78,85,87,82,88,80,82,88,85,76,84,83,79,81,80,73,81,68,79,74,68,82,75,50,70,67,55,46,31,73,76,67,70,45,84,88,79,83,74,96,63,72,72,73,44,75,46,72,47,99,85,76,44,80,47,75,40,104

InterPro domains:
  IPR013087 Zinc finger C2H2-type [PS00028] (17-37)

Mean predicted aligned error: 14.91 Å

Nearest PDB structures (foldseek):
  2d8v-assembly1_A  TM=5.492E-01  e=9.473E-01  Mus musculus

Radius of gyration: 36.85 Å; Cα contacts (8 Å, |Δi|>4): 115; chains: 1; bounding box: 79×40×92 Å